Protein AF-A0A6T6HK84-F1 (afdb_monomer)

InterPro domains:
  IPR019494 FIST, C-domain [PF10442] (84-167)

Radius of gyration: 21.56 Å; Cα contacts (8 Å, |Δi|>4): 337; chains: 1; bounding box: 59×57×47 Å

Solvent-accessible surface area (backbone atoms only — not comparable to full-atom values): 14199 Å² total; per-residue (Å²): 140,84,90,69,78,56,66,46,78,44,58,70,42,70,41,86,89,78,69,45,80,41,42,38,58,58,49,51,50,56,38,63,65,36,83,90,73,48,50,54,53,24,39,24,47,22,51,78,90,54,64,30,20,46,67,39,68,70,65,79,59,59,80,89,68,44,32,44,79,42,80,52,65,80,86,56,94,56,81,87,71,70,68,79,78,39,45,76,51,74,39,52,86,43,33,66,51,54,51,51,50,49,51,52,51,45,53,45,43,53,61,77,46,62,92,59,53,61,75,27,35,40,40,38,27,20,35,58,45,22,69,46,99,80,21,53,26,88,51,73,52,45,70,63,51,53,44,40,73,73,38,74,88,40,56,72,49,71,54,64,31,100,51,34,78,38,47,72,75,51,48,84,45,74,68,78,81,79,79,63,68,68,38,80,42,76,81,49,75,45,74,49,75,42,65,62,77,88,75,60,81,88,76,62,74,82,67,72,50,68,69,50,4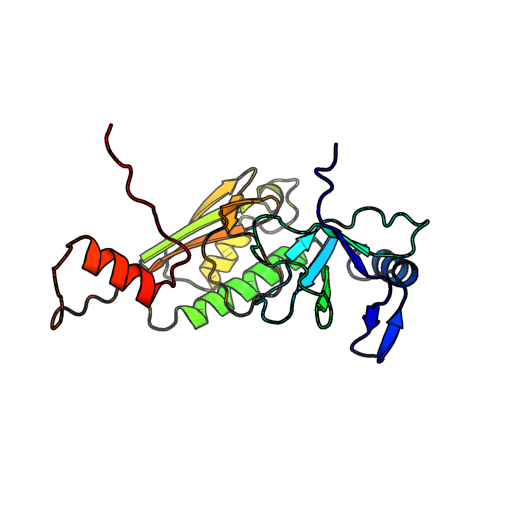8,53,48,51,50,32,72,79,65,62,70,83,80,85,85,78,80,84,79,89,127

Sequence (233 aa):
DDDMPSVHLATKICNKETNDIITAQQLFQICQQRETFGPASFIGLKRPGDNGFELSHPTNPTTSMNALLFDMDESRNQGDASLVGAEVDFFCLSGEACMHDMDRTAKQLKEQTKGEEILGAVMFSCSGRGPSAYGMIPEKMSDATRFGNVFKDVPCLGFYAGGEIGPQALAGKENVFQRGRAAMQGFTAVFALFIVPVVDRIHFDLDDRPERVNKFVSEKFGTSAEAQPMEST

Mean predicted aligned error: 11.53 Å

Nearest PDB structures (foldseek):
  3re3-assembly2_B  TM=5.306E-01  e=6.596E-01  Francisella tularensis subsp. tularensis SCHU S4
  3f0g-assembly2_E  TM=5.313E-01  e=1.218E+00  Burkholderia pseudomallei
  3re3-assembly1_A  TM=5.329E-01  e=1.218E+00  Francisella tularensis subsp. tularensis SCHU S4
  3f0d-assembly1_B  TM=5.333E-01  e=1.654E+00  Burkholderia pseudomallei
  5l12-assembly1_C  TM=4.503E-01  e=2.541E+00  Burkholderia pseudomallei 1106a

Structure (mmCIF, N/CA/C/O backbone):
data_AF-A0A6T6HK84-F1
#
_entry.id   AF-A0A6T6HK84-F1
#
loop_
_atom_site.group_PDB
_atom_site.id
_atom_site.type_symbol
_atom_site.label_atom_id
_atom_site.label_alt_id
_atom_site.label_comp_id
_atom_site.label_asym_id
_atom_site.label_entity_id
_atom_site.label_seq_id
_atom_site.pdbx_PDB_ins_code
_atom_site.Cartn_x
_atom_site.Cartn_y
_atom_site.Cartn_z
_atom_site.occupancy
_atom_site.B_iso_or_equiv
_atom_site.auth_seq_id
_atom_site.auth_comp_id
_atom_site.auth_asym_id
_atom_site.auth_atom_id
_atom_site.pdbx_PDB_model_num
ATOM 1 N N . ASP A 1 1 ? 10.577 -35.479 -12.015 1.00 48.94 1 ASP A N 1
ATOM 2 C CA . ASP A 1 1 ? 11.079 -34.403 -12.879 1.00 48.94 1 ASP A CA 1
ATOM 3 C C . ASP A 1 1 ? 9.913 -33.755 -13.587 1.00 48.94 1 ASP A C 1
ATOM 5 O O . ASP A 1 1 ? 9.013 -34.478 -13.994 1.00 48.94 1 ASP A O 1
ATOM 9 N N . ASP A 1 2 ? 9.954 -32.425 -13.645 1.00 49.12 2 ASP A N 1
ATOM 10 C CA . ASP A 1 2 ? 8.949 -31.466 -14.135 1.00 49.12 2 ASP A CA 1
ATOM 11 C C . ASP A 1 2 ? 7.833 -31.033 -13.167 1.00 49.12 2 ASP A C 1
ATOM 13 O O . ASP A 1 2 ? 6.654 -31.117 -13.483 1.00 49.12 2 ASP A O 1
ATOM 17 N N . ASP A 1 3 ? 8.231 -30.458 -12.025 1.00 52.28 3 ASP A N 1
ATOM 18 C C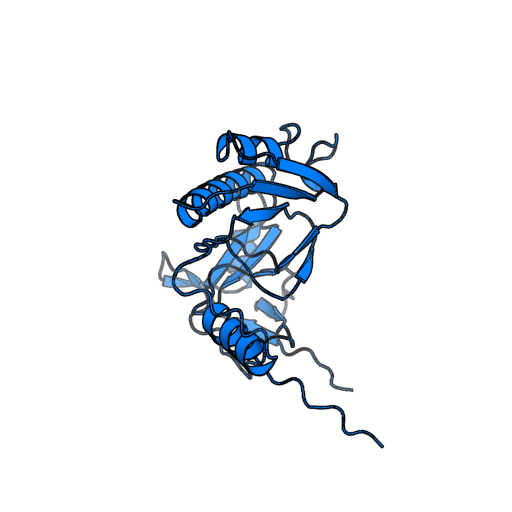A . ASP A 1 3 ? 7.532 -29.291 -11.448 1.00 52.28 3 ASP A CA 1
ATOM 19 C C . ASP A 1 3 ? 8.383 -28.057 -11.786 1.00 52.28 3 ASP A C 1
ATOM 21 O O . ASP A 1 3 ? 9.123 -27.514 -10.964 1.00 52.28 3 ASP A O 1
ATOM 25 N N . MET A 1 4 ? 8.410 -27.694 -13.069 1.00 53.84 4 MET A N 1
ATOM 26 C CA . MET A 1 4 ? 9.000 -26.419 -13.466 1.00 53.84 4 MET A CA 1
ATOM 27 C C . MET A 1 4 ? 7.946 -25.341 -13.217 1.00 53.84 4 MET A C 1
ATOM 29 O O . MET A 1 4 ? 6.856 -25.454 -13.786 1.00 53.84 4 MET A O 1
ATOM 33 N N . PRO A 1 5 ? 8.243 -24.306 -12.409 1.00 57.66 5 PRO A N 1
ATOM 34 C CA . PRO A 1 5 ? 7.296 -23.227 -12.180 1.00 57.66 5 PRO A CA 1
ATOM 35 C C . PRO A 1 5 ? 6.904 -22.623 -13.526 1.00 57.66 5 PRO A C 1
ATOM 37 O O . PRO A 1 5 ? 7.748 -22.409 -14.407 1.00 57.66 5 PRO A O 1
ATOM 40 N N . SER A 1 6 ? 5.609 -22.378 -13.708 1.00 67.19 6 SER A N 1
ATOM 41 C CA . SER A 1 6 ? 5.139 -21.667 -14.890 1.00 67.19 6 SER A CA 1
ATOM 42 C C . SER A 1 6 ? 5.736 -20.262 -14.857 1.00 67.19 6 SER A C 1
ATOM 44 O O . SER A 1 6 ? 5.566 -19.529 -13.894 1.00 67.19 6 SER A O 1
ATOM 46 N N . VAL A 1 7 ? 6.474 -19.874 -15.894 1.00 71.56 7 VAL A N 1
ATOM 47 C CA . VAL A 1 7 ? 7.123 -18.558 -15.955 1.00 71.56 7 VAL A CA 1
ATOM 48 C C . VAL A 1 7 ? 6.626 -17.777 -17.155 1.00 71.56 7 VAL A C 1
ATOM 50 O O . VAL A 1 7 ? 6.504 -18.306 -18.261 1.00 71.56 7 VAL A O 1
ATOM 53 N N . HIS A 1 8 ? 6.394 -16.483 -16.961 1.00 75.62 8 HIS A N 1
ATOM 54 C CA . HIS A 1 8 ? 6.215 -15.562 -18.071 1.00 75.62 8 HIS A CA 1
ATOM 55 C C . HIS A 1 8 ? 7.523 -14.876 -18.431 1.00 75.62 8 HIS A C 1
ATOM 57 O O . HIS A 1 8 ? 8.235 -14.347 -17.576 1.00 75.62 8 HIS A O 1
ATOM 63 N N . LEU A 1 9 ? 7.790 -14.835 -19.735 1.00 79.00 9 LEU A N 1
ATOM 64 C CA . LEU A 1 9 ? 8.939 -14.161 -20.312 1.00 79.00 9 LEU A CA 1
ATOM 65 C C . LEU A 1 9 ? 8.495 -12.871 -21.006 1.00 79.00 9 LEU A C 1
ATOM 67 O O . LEU A 1 9 ? 7.765 -12.915 -21.997 1.00 79.00 9 LEU A O 1
ATOM 71 N N . ALA A 1 10 ? 8.976 -11.724 -20.533 1.00 78.12 10 ALA A N 1
ATOM 72 C CA . ALA A 1 10 ? 8.788 -10.445 -21.213 1.00 78.12 10 ALA A CA 1
ATOM 73 C C . ALA A 1 10 ? 10.097 -9.999 -21.881 1.00 78.12 10 ALA A C 1
ATOM 75 O O . ALA A 1 10 ? 11.062 -9.634 -21.209 1.00 78.12 10 ALA A O 1
ATOM 76 N N . THR A 1 11 ? 10.132 -10.017 -23.217 1.00 76.50 11 THR A N 1
ATOM 77 C CA . THR A 1 11 ? 11.314 -9.637 -24.021 1.00 76.50 11 THR A CA 1
ATOM 78 C C . THR A 1 11 ? 11.228 -8.225 -24.605 1.00 76.50 11 THR A C 1
ATOM 80 O O . THR A 1 11 ? 12.207 -7.711 -25.143 1.00 76.50 11 THR A O 1
ATOM 83 N N . LYS A 1 12 ? 10.044 -7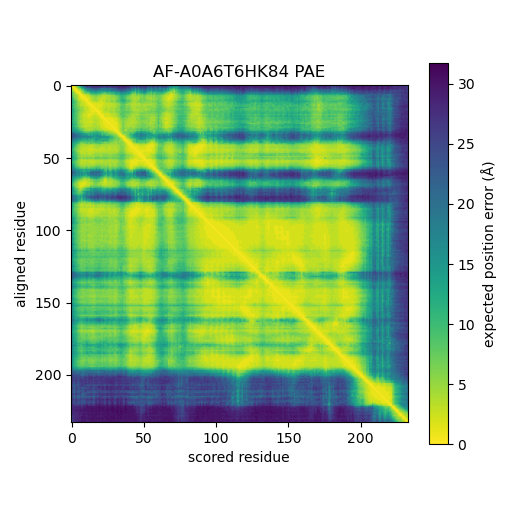.605 -24.563 1.00 77.75 12 LYS A N 1
ATOM 84 C CA . LYS A 1 12 ? 9.772 -6.263 -25.090 1.00 77.75 12 LYS A CA 1
ATOM 85 C C . LYS A 1 12 ? 8.852 -5.533 -24.128 1.00 77.75 12 LYS A C 1
ATOM 87 O O . LYS A 1 12 ? 7.818 -6.074 -23.750 1.00 77.75 12 LYS A O 1
ATOM 92 N N . ILE A 1 13 ? 9.219 -4.310 -23.771 1.00 83.81 13 ILE A N 1
ATOM 93 C CA . ILE A 1 13 ? 8.435 -3.456 -22.881 1.00 83.81 13 ILE A CA 1
ATOM 94 C C . ILE A 1 13 ? 8.213 -2.140 -23.609 1.00 83.81 13 ILE A C 1
ATOM 96 O O . ILE A 1 13 ? 9.145 -1.586 -24.183 1.00 83.81 13 ILE A O 1
ATOM 100 N N . CYS A 1 14 ? 6.974 -1.664 -23.626 1.00 88.19 14 CYS A N 1
ATOM 101 C CA . CYS A 1 14 ? 6.643 -0.375 -24.214 1.00 88.19 14 CYS A CA 1
ATOM 102 C C . CYS A 1 14 ? 6.699 0.693 -23.125 1.00 88.19 14 CYS A C 1
ATOM 104 O O . CYS A 1 14 ? 6.001 0.579 -22.117 1.00 88.19 14 CYS A O 1
ATOM 106 N N . ASN A 1 15 ? 7.493 1.741 -23.329 1.00 86.06 15 ASN A N 1
ATOM 107 C CA . ASN A 1 15 ? 7.397 2.938 -22.508 1.00 86.06 15 ASN A CA 1
ATOM 108 C C . ASN A 1 15 ? 6.076 3.649 -22.844 1.00 86.06 15 ASN A C 1
ATOM 110 O O . ASN A 1 15 ? 5.847 4.010 -23.995 1.00 86.06 15 ASN A O 1
ATOM 114 N N . LYS A 1 16 ? 5.197 3.839 -21.854 1.00 84.62 16 LYS A N 1
ATOM 115 C CA . LYS A 1 16 ? 3.883 4.472 -22.060 1.00 84.62 16 LYS A CA 1
ATOM 116 C C . LYS A 1 16 ? 3.968 5.954 -22.440 1.00 84.62 16 LYS A C 1
ATOM 118 O O . LYS A 1 16 ? 3.055 6.458 -23.084 1.00 84.62 16 LYS A O 1
ATOM 123 N N . GLU A 1 17 ? 5.023 6.652 -22.032 1.00 84.69 17 GLU A N 1
ATOM 124 C CA . GLU A 1 17 ? 5.191 8.086 -22.284 1.00 84.69 17 GLU A CA 1
ATOM 125 C C . GLU A 1 17 ? 5.757 8.347 -23.681 1.00 84.69 17 GLU A C 1
ATOM 127 O O . GLU A 1 17 ? 5.296 9.250 -24.377 1.00 84.69 17 GLU A O 1
ATOM 132 N N . THR A 1 18 ? 6.738 7.546 -24.107 1.00 88.38 18 THR A N 1
ATOM 133 C CA . THR A 1 18 ? 7.438 7.756 -25.386 1.00 88.38 18 THR A CA 1
ATOM 134 C C . THR A 1 18 ? 6.964 6.837 -26.512 1.00 88.38 18 THR A C 1
ATOM 136 O O . THR A 1 18 ? 7.256 7.102 -27.673 1.00 88.38 18 THR A O 1
ATOM 139 N N . ASN A 1 19 ? 6.209 5.777 -26.195 1.00 88.38 19 ASN A N 1
ATOM 140 C CA . ASN A 1 19 ? 5.874 4.653 -27.083 1.00 88.38 19 ASN A CA 1
ATOM 141 C C . ASN A 1 19 ? 7.086 3.869 -27.616 1.00 88.38 19 ASN A C 1
ATOM 143 O O . ASN A 1 19 ? 6.940 3.036 -28.515 1.00 88.38 19 ASN A O 1
ATOM 147 N N . ASP A 1 20 ? 8.276 4.085 -27.053 1.00 89.88 20 ASP A N 1
ATOM 148 C CA . ASP A 1 20 ? 9.462 3.337 -27.447 1.00 89.88 20 ASP A CA 1
ATOM 149 C C . ASP A 1 20 ? 9.424 1.915 -26.890 1.00 89.88 20 ASP A C 1
ATOM 151 O O . ASP A 1 20 ? 9.063 1.674 -25.734 1.00 89.88 20 ASP A O 1
ATOM 155 N N . ILE A 1 21 ? 9.867 0.963 -27.710 1.00 87.88 21 ILE A N 1
ATOM 156 C CA . ILE A 1 21 ? 10.106 -0.407 -27.264 1.00 87.88 21 ILE A CA 1
ATOM 157 C C . ILE A 1 21 ? 11.505 -0.466 -26.656 1.00 87.88 21 ILE A C 1
ATOM 159 O O . ILE A 1 21 ? 12.503 -0.302 -27.357 1.00 87.88 21 ILE A O 1
ATOM 163 N N . ILE A 1 22 ? 11.568 -0.760 -25.362 1.00 85.31 22 ILE A N 1
ATOM 164 C CA . ILE A 1 22 ? 12.809 -0.975 -24.625 1.00 85.31 22 ILE A CA 1
ATOM 165 C C . ILE A 1 22 ? 13.005 -2.459 -24.319 1.00 85.31 22 ILE A C 1
ATOM 167 O O . ILE A 1 22 ? 12.061 -3.224 -24.091 1.00 85.31 22 ILE A O 1
ATOM 171 N N . THR A 1 23 ? 14.266 -2.873 -24.343 1.00 82.38 23 THR A N 1
ATOM 172 C CA . THR A 1 23 ? 14.692 -4.222 -23.960 1.00 82.38 23 THR A CA 1
ATOM 173 C C . THR A 1 23 ? 14.812 -4.358 -22.442 1.00 82.38 23 THR A C 1
ATOM 175 O O . THR A 1 23 ? 14.968 -3.359 -21.737 1.00 82.38 23 THR A O 1
ATOM 178 N N . ALA A 1 24 ? 14.801 -5.588 -21.917 1.00 77.19 24 ALA A N 1
ATOM 179 C CA . ALA A 1 24 ? 14.986 -5.821 -20.482 1.00 77.19 24 ALA A CA 1
ATOM 180 C C . ALA A 1 24 ? 16.360 -5.334 -19.977 1.00 77.19 24 ALA A C 1
ATOM 182 O O . ALA A 1 24 ? 16.473 -4.850 -18.853 1.00 77.19 24 ALA A O 1
ATOM 183 N N . GLN A 1 25 ? 17.404 -5.399 -20.811 1.00 77.75 25 GLN A N 1
ATOM 184 C CA . GLN A 1 25 ? 18.723 -4.863 -20.473 1.00 77.75 25 GLN A CA 1
ATOM 185 C C . GLN A 1 25 ? 18.715 -3.333 -20.350 1.00 77.75 25 GLN A C 1
ATOM 187 O O . GLN A 1 25 ? 19.250 -2.797 -19.380 1.00 77.75 25 GLN A O 1
ATOM 192 N N . GLN A 1 26 ? 18.098 -2.630 -21.304 1.00 80.31 26 GLN A N 1
ATOM 193 C CA . GLN A 1 26 ? 17.953 -1.170 -21.239 1.00 80.31 26 GLN A CA 1
ATOM 194 C C . GLN A 1 26 ? 17.112 -0.754 -20.032 1.00 80.31 26 GLN A C 1
ATOM 196 O O . GLN A 1 26 ? 17.460 0.191 -19.331 1.00 80.31 26 GLN A O 1
ATOM 201 N N . LEU A 1 27 ? 16.044 -1.499 -19.754 1.00 78.06 27 LEU A N 1
ATOM 202 C CA . LEU A 1 27 ? 15.213 -1.306 -18.576 1.00 78.06 27 LEU A CA 1
ATOM 203 C C . LEU A 1 27 ? 16.038 -1.412 -17.285 1.00 78.06 27 LEU A C 1
ATOM 205 O O . LEU A 1 27 ? 16.002 -0.503 -16.466 1.00 78.06 27 LEU A O 1
ATOM 209 N N . PHE A 1 28 ? 16.846 -2.467 -17.133 1.00 74.50 28 PHE A N 1
ATOM 210 C CA . PHE A 1 28 ? 17.705 -2.639 -15.960 1.00 74.50 28 PHE A CA 1
ATOM 211 C C . PHE A 1 28 ? 18.738 -1.513 -15.821 1.00 74.50 28 PHE A C 1
ATOM 213 O O . PHE A 1 28 ? 18.987 -1.041 -14.714 1.00 74.50 28 PHE A O 1
ATOM 220 N N . GLN A 1 29 ? 19.314 -1.038 -16.929 1.00 77.88 29 GLN A N 1
ATOM 221 C CA . GLN A 1 29 ? 20.207 0.126 -16.909 1.00 77.88 29 GLN A CA 1
ATOM 222 C C . GLN A 1 29 ? 19.486 1.376 -16.398 1.00 77.88 29 GLN A C 1
ATOM 224 O O . GLN A 1 29 ? 20.010 2.050 -15.516 1.00 77.88 29 GLN A O 1
ATOM 229 N N . ILE A 1 30 ? 18.264 1.633 -16.874 1.00 75.56 30 ILE A N 1
ATOM 230 C CA . ILE A 1 30 ? 17.422 2.730 -16.380 1.00 75.56 30 ILE A CA 1
ATOM 231 C C . ILE A 1 30 ? 17.167 2.573 -14.874 1.00 75.56 30 ILE A C 1
ATOM 233 O O . ILE A 1 30 ? 17.279 3.549 -14.138 1.00 75.56 30 ILE A O 1
ATOM 237 N N . CYS A 1 31 ? 16.884 1.358 -14.391 1.00 70.69 31 CYS A N 1
ATOM 238 C CA . CYS A 1 31 ? 16.667 1.093 -12.965 1.00 70.69 31 CYS A CA 1
ATOM 239 C C . CYS A 1 31 ? 17.897 1.388 -12.104 1.00 70.69 31 CYS A C 1
ATOM 241 O O . CYS A 1 31 ? 17.740 1.861 -10.983 1.00 70.69 31 CYS A O 1
ATOM 243 N N . GLN A 1 32 ? 19.100 1.097 -12.605 1.00 70.56 32 GLN A N 1
ATOM 244 C CA . GLN A 1 32 ? 20.357 1.287 -11.873 1.00 70.56 32 GLN A CA 1
ATOM 245 C C . GLN A 1 32 ? 20.866 2.733 -11.917 1.00 70.56 32 GLN A C 1
ATOM 247 O O . GLN A 1 32 ? 21.618 3.148 -11.040 1.00 70.56 32 GLN A O 1
ATOM 252 N N . GLN A 1 33 ? 20.473 3.503 -12.933 1.00 68.19 33 GLN A N 1
ATOM 253 C CA . GLN A 1 33 ? 20.959 4.865 -13.175 1.00 68.19 33 GLN A CA 1
ATOM 254 C C . GLN A 1 33 ? 20.065 5.960 -12.568 1.00 68.19 33 GLN A C 1
ATOM 256 O O . GLN A 1 33 ? 20.291 7.141 -12.827 1.00 68.19 33 GLN A O 1
ATOM 261 N N . ARG A 1 34 ? 19.049 5.620 -11.760 1.00 62.97 34 ARG A N 1
ATOM 262 C CA . ARG A 1 34 ? 18.182 6.634 -11.136 1.00 62.97 34 ARG A CA 1
ATOM 263 C C . ARG A 1 34 ? 18.907 7.384 -10.016 1.00 62.97 34 ARG A C 1
ATOM 265 O O . ARG A 1 34 ? 19.082 6.874 -8.914 1.00 62.97 34 ARG A O 1
ATOM 272 N N . GLU A 1 35 ? 19.255 8.637 -10.298 1.00 53.16 35 GLU A N 1
ATOM 273 C CA . GLU A 1 35 ? 19.982 9.528 -9.383 1.00 53.16 35 GLU A CA 1
ATOM 274 C C . GLU A 1 35 ? 19.165 9.941 -8.147 1.00 53.16 35 GLU A C 1
ATOM 276 O O . GLU A 1 35 ? 19.728 10.125 -7.072 1.00 53.16 35 GLU A O 1
ATOM 281 N N . THR A 1 36 ? 17.839 10.084 -8.271 1.00 51.62 36 THR A N 1
ATOM 282 C CA . THR A 1 36 ? 17.009 10.721 -7.228 1.00 51.62 36 THR A CA 1
ATOM 283 C C . THR A 1 36 ? 16.610 9.781 -6.089 1.00 51.62 36 THR A C 1
ATOM 285 O O . THR A 1 36 ? 16.513 10.218 -4.948 1.00 51.62 36 THR A O 1
ATOM 288 N N . PHE A 1 37 ? 16.382 8.496 -6.380 1.00 52.75 37 PHE A N 1
ATOM 289 C CA . PHE A 1 37 ? 15.862 7.523 -5.405 1.00 52.75 37 PHE A CA 1
ATOM 290 C C . PHE A 1 37 ? 16.758 6.288 -5.230 1.00 52.75 37 PHE A C 1
ATOM 292 O O . PHE A 1 37 ? 16.396 5.379 -4.485 1.00 52.75 37 PHE A O 1
ATOM 299 N N . GLY A 1 38 ? 17.919 6.244 -5.893 1.00 62.66 38 GLY A N 1
ATOM 300 C CA . GLY A 1 38 ? 18.759 5.050 -5.949 1.00 62.66 38 GLY A CA 1
ATOM 301 C C . GLY A 1 38 ? 18.153 3.937 -6.818 1.00 62.66 38 GLY A C 1
ATOM 302 O O . GLY A 1 38 ? 17.147 4.153 -7.504 1.00 62.66 38 GLY A O 1
ATOM 303 N N . PRO A 1 39 ? 18.768 2.742 -6.823 1.00 66.31 39 PRO A N 1
ATOM 304 C CA . PRO A 1 39 ? 18.294 1.631 -7.631 1.00 66.31 39 PRO A CA 1
ATOM 305 C C . PRO A 1 39 ? 16.926 1.133 -7.155 1.00 66.31 39 PRO A C 1
ATOM 307 O O . PRO A 1 39 ? 16.637 1.093 -5.957 1.00 66.31 39 PRO A O 1
ATOM 310 N N . ALA A 1 40 ? 16.090 0.710 -8.103 1.00 71.44 40 ALA A N 1
ATOM 311 C CA . ALA A 1 40 ? 14.810 0.082 -7.791 1.00 71.44 40 ALA A CA 1
ATOM 312 C C . ALA A 1 40 ? 15.005 -1.149 -6.886 1.00 71.44 40 ALA A C 1
ATOM 314 O O . ALA A 1 40 ? 15.821 -2.024 -7.177 1.00 71.44 40 ALA A O 1
ATOM 315 N N . SER A 1 41 ? 14.238 -1.225 -5.799 1.00 79.31 41 SER A N 1
ATOM 316 C CA . SER A 1 41 ? 14.261 -2.347 -4.851 1.00 79.31 41 SER A CA 1
ATOM 317 C C . SER A 1 41 ? 13.311 -3.473 -5.257 1.00 79.31 41 SER A C 1
ATOM 319 O O . SER A 1 41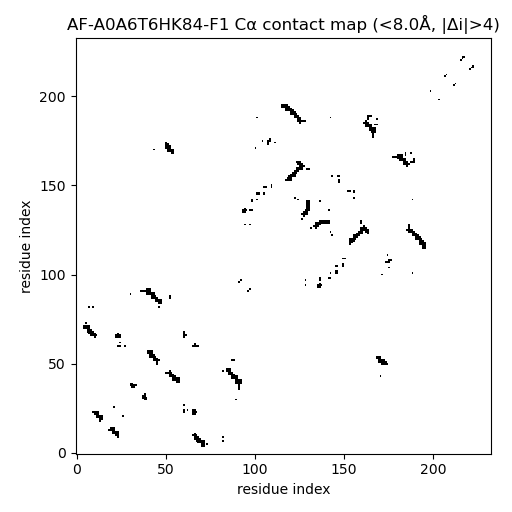 ? 13.544 -4.629 -4.901 1.00 79.31 41 SER A O 1
ATOM 321 N N . PHE A 1 42 ? 12.262 -3.135 -6.011 1.00 82.62 42 PHE A N 1
ATOM 322 C CA . PHE A 1 42 ? 11.266 -4.067 -6.527 1.00 82.62 42 PHE A CA 1
ATOM 323 C C . PHE A 1 42 ? 10.880 -3.735 -7.969 1.00 82.62 42 PHE A C 1
ATOM 325 O O . PHE A 1 42 ? 10.882 -2.571 -8.382 1.00 82.62 42 PHE A O 1
ATOM 332 N N . ILE A 1 43 ? 10.486 -4.774 -8.698 1.00 82.38 43 ILE A N 1
ATOM 333 C CA . ILE A 1 43 ? 9.726 -4.681 -9.941 1.00 82.38 43 ILE A CA 1
ATOM 334 C C . ILE A 1 43 ? 8.280 -4.999 -9.585 1.00 82.38 43 ILE A C 1
ATOM 336 O O . ILE A 1 43 ? 8.008 -6.019 -8.954 1.00 82.38 43 ILE A O 1
ATOM 340 N N . GLY A 1 44 ? 7.364 -4.116 -9.957 1.00 87.00 44 GLY A N 1
ATOM 341 C CA . GLY A 1 44 ? 5.939 -4.342 -9.804 1.00 87.00 44 GLY A CA 1
ATOM 342 C C . GLY A 1 44 ? 5.313 -4.808 -11.107 1.00 87.00 44 GLY A C 1
ATOM 343 O O . GLY A 1 44 ? 5.593 -4.230 -12.154 1.00 87.00 44 GLY A O 1
ATOM 344 N N . LEU A 1 45 ? 4.422 -5.795 -11.035 1.00 87.44 45 LEU A N 1
ATOM 345 C CA . LEU A 1 45 ? 3.576 -6.229 -12.144 1.00 87.44 45 LEU A CA 1
ATOM 346 C C . LEU A 1 45 ? 2.104 -5.981 -11.796 1.00 87.44 45 LEU A C 1
ATOM 348 O O . LEU A 1 45 ? 1.611 -6.461 -10.776 1.00 87.44 45 LEU A O 1
ATOM 352 N N . LYS A 1 46 ? 1.389 -5.257 -12.656 1.00 89.69 46 LYS A N 1
ATOM 353 C CA . LYS A 1 46 ? -0.060 -5.042 -12.557 1.00 89.69 46 LYS A CA 1
ATOM 354 C C . LYS A 1 46 ? -0.723 -5.616 -13.800 1.00 89.69 46 LYS A C 1
ATOM 356 O O . LYS A 1 46 ? -0.536 -5.096 -14.899 1.00 89.69 46 LYS A O 1
ATOM 361 N N . ARG A 1 47 ? -1.484 -6.700 -13.655 1.00 87.38 47 ARG A N 1
ATOM 362 C CA . ARG A 1 47 ? -2.184 -7.315 -14.793 1.00 87.38 47 ARG A CA 1
ATOM 363 C C . ARG A 1 47 ? -3.449 -6.516 -15.143 1.00 87.38 47 ARG A C 1
ATOM 365 O O . ARG A 1 47 ? -3.941 -5.755 -14.304 1.00 87.38 47 ARG A O 1
ATOM 372 N N . PRO A 1 48 ? -3.997 -6.658 -16.364 1.00 87.00 48 PRO A N 1
ATOM 373 C CA . PRO A 1 48 ? -5.256 -6.013 -16.721 1.00 87.00 48 PRO A CA 1
ATOM 374 C C . PRO A 1 48 ? -6.367 -6.354 -15.717 1.00 87.00 48 PRO A C 1
ATOM 376 O O . PRO A 1 48 ? -6.658 -7.523 -15.481 1.00 87.00 48 PRO A O 1
ATOM 379 N N . GLY A 1 49 ? -6.977 -5.328 -15.119 1.00 84.56 49 GLY A N 1
ATOM 380 C CA . GLY A 1 49 ? -8.024 -5.480 -14.101 1.00 84.56 49 GLY A CA 1
ATOM 381 C C . GLY A 1 49 ? -7.528 -5.575 -12.652 1.00 84.56 49 GLY A C 1
ATOM 382 O O . GLY A 1 49 ? -8.348 -5.463 -11.740 1.00 84.56 49 GLY A O 1
ATOM 383 N N . ASP A 1 50 ? -6.219 -5.709 -12.412 1.00 86.25 50 ASP A N 1
ATOM 384 C CA . ASP A 1 50 ? -5.666 -5.668 -11.056 1.00 86.25 50 ASP A CA 1
ATOM 385 C C . ASP A 1 50 ? -5.747 -4.243 -10.475 1.00 86.25 50 ASP A C 1
ATOM 387 O O . ASP A 1 50 ? -5.531 -3.236 -11.153 1.00 86.25 50 ASP A O 1
ATOM 391 N N . ASN A 1 51 ? -6.002 -4.156 -9.170 1.00 86.44 51 ASN A N 1
ATOM 392 C CA . ASN A 1 51 ? -6.097 -2.901 -8.418 1.00 86.44 51 ASN A CA 1
ATOM 393 C C . ASN A 1 51 ? -4.761 -2.531 -7.735 1.00 86.44 51 ASN A C 1
ATOM 395 O O . ASN A 1 51 ? -4.754 -1.936 -6.665 1.00 86.44 51 ASN A O 1
ATOM 399 N N . GLY A 1 52 ? -3.617 -2.922 -8.299 1.00 90.00 52 GLY A N 1
ATOM 400 C CA . GLY A 1 52 ? -2.296 -2.599 -7.752 1.00 90.00 52 GLY A CA 1
ATOM 401 C C . GLY A 1 52 ? -1.180 -3.444 -8.356 1.00 90.00 52 GLY A C 1
ATOM 402 O O . GLY A 1 52 ? -1.446 -4.384 -9.100 1.00 90.00 52 GLY A O 1
ATOM 403 N N . PHE A 1 53 ? 0.062 -3.095 -8.029 1.00 90.56 53 PHE A N 1
ATOM 404 C CA . PHE A 1 53 ? 1.250 -3.816 -8.473 1.00 90.56 53 PHE A CA 1
ATOM 405 C C . PHE A 1 53 ? 1.649 -4.876 -7.454 1.00 90.56 53 PHE A C 1
ATOM 407 O O . PHE A 1 53 ? 1.897 -4.564 -6.289 1.00 90.56 53 PHE A O 1
ATOM 414 N N . GLU A 1 54 ? 1.756 -6.115 -7.911 1.00 87.38 54 GLU A N 1
ATOM 415 C CA . GLU A 1 54 ? 2.418 -7.181 -7.175 1.00 87.38 54 GLU A CA 1
ATOM 416 C C . GLU A 1 54 ? 3.927 -6.965 -7.243 1.00 87.38 54 GLU A C 1
ATOM 418 O O . GLU A 1 54 ? 4.480 -6.835 -8.334 1.00 87.38 54 GLU A O 1
ATOM 423 N N . LEU A 1 55 ? 4.579 -6.872 -6.083 1.00 84.38 55 LEU A N 1
ATOM 424 C CA . LEU A 1 55 ? 6.001 -6.565 -5.999 1.00 84.38 55 LEU A CA 1
ATOM 425 C C . LEU A 1 55 ? 6.835 -7.838 -5.924 1.00 84.38 55 LEU A C 1
ATOM 427 O O . LEU A 1 55 ? 6.614 -8.697 -5.072 1.00 84.38 55 LEU A O 1
ATOM 431 N N . SER A 1 56 ? 7.859 -7.900 -6.763 1.00 78.31 56 SER A N 1
ATOM 432 C CA . SER A 1 56 ? 8.888 -8.931 -6.722 1.00 78.31 56 SER A CA 1
ATOM 433 C C . SER A 1 56 ? 10.253 -8.271 -6.623 1.00 78.31 56 SER A C 1
ATOM 435 O O . SER A 1 56 ? 10.492 -7.200 -7.190 1.00 78.31 56 SER A O 1
ATOM 437 N N . HIS A 1 57 ? 11.181 -8.902 -5.907 1.00 74.31 57 HIS A N 1
ATOM 438 C CA . HIS A 1 57 ? 12.569 -8.468 -5.979 1.00 74.31 57 HIS A CA 1
ATOM 439 C C . HIS A 1 57 ? 13.066 -8.634 -7.417 1.00 74.31 57 HIS A C 1
ATOM 441 O O . HIS A 1 57 ? 12.781 -9.666 -8.030 1.00 74.31 57 HIS A O 1
ATOM 447 N N . PRO A 1 58 ? 13.814 -7.661 -7.966 1.00 66.31 58 PRO A N 1
ATOM 448 C CA . PRO A 1 58 ? 14.509 -7.875 -9.217 1.00 66.31 58 PRO A CA 1
ATOM 449 C C . PRO A 1 58 ? 15.490 -9.026 -8.994 1.00 66.31 58 PRO A C 1
ATOM 451 O O . PRO A 1 58 ? 16.547 -8.857 -8.386 1.00 66.31 58 PRO A O 1
ATOM 454 N N . THR A 1 59 ? 15.150 -10.221 -9.468 1.00 60.84 59 THR A N 1
ATOM 455 C CA . THR A 1 59 ? 16.161 -11.249 -9.689 1.00 60.84 59 THR A CA 1
ATOM 456 C C . THR A 1 59 ? 17.141 -10.665 -10.689 1.00 60.84 59 THR A C 1
ATOM 458 O O . THR A 1 59 ? 16.694 -10.017 -11.640 1.00 60.84 59 THR A O 1
ATOM 461 N N . ASN A 1 60 ? 18.448 -10.862 -10.487 1.00 51.88 60 ASN A N 1
ATOM 462 C CA . ASN A 1 60 ? 19.439 -10.471 -11.488 1.00 51.88 60 ASN A CA 1
ATOM 463 C C . ASN A 1 60 ? 18.923 -10.983 -12.836 1.00 51.88 60 ASN A C 1
ATOM 465 O O . ASN A 1 60 ? 18.797 -12.207 -12.969 1.00 51.88 60 ASN A O 1
ATOM 469 N N . PRO A 1 61 ? 18.546 -10.103 -13.790 1.00 52.78 61 PRO A N 1
ATOM 470 C CA . PRO A 1 61 ? 18.153 -10.578 -15.098 1.00 52.78 61 PRO A CA 1
ATOM 471 C C . PRO A 1 61 ? 19.327 -11.427 -15.534 1.00 52.78 61 PRO A C 1
ATOM 473 O O . PRO A 1 61 ? 20.474 -10.984 -15.427 1.00 52.78 61 PRO A O 1
ATOM 476 N N . THR A 1 62 ? 19.077 -12.675 -15.916 1.00 48.53 62 THR A N 1
ATOM 477 C CA . THR A 1 62 ? 20.110 -13.468 -16.565 1.00 48.53 62 THR A CA 1
ATOM 478 C C . THR A 1 62 ? 20.523 -12.625 -17.758 1.00 48.53 62 THR A C 1
ATOM 480 O O . THR A 1 62 ? 19.782 -12.515 -18.735 1.00 48.53 62 THR A O 1
ATOM 483 N N . THR A 1 63 ? 21.634 -11.907 -17.627 1.00 48.59 63 THR A N 1
ATOM 484 C CA . THR A 1 63 ? 22.080 -10.872 -18.565 1.00 48.59 63 THR A CA 1
ATOM 485 C C . THR A 1 63 ? 22.305 -11.465 -19.953 1.00 48.59 63 THR A C 1
ATOM 487 O O . THR A 1 63 ? 22.306 -10.745 -20.944 1.00 48.59 63 THR A O 1
ATOM 490 N N . SER A 1 64 ? 22.398 -12.793 -20.028 1.00 55.50 64 SER A N 1
ATOM 491 C CA . SER A 1 64 ? 22.397 -13.617 -21.228 1.00 55.50 64 SER A CA 1
ATOM 492 C C . SER A 1 64 ? 21.063 -13.691 -21.991 1.00 55.50 64 SER A C 1
ATOM 494 O O . SER A 1 64 ? 21.107 -13.936 -23.191 1.00 55.50 64 SER A O 1
ATOM 496 N N . MET A 1 65 ? 19.895 -13.497 -21.361 1.00 62.28 65 MET A N 1
ATOM 497 C CA . MET A 1 65 ? 18.580 -13.741 -21.993 1.00 62.28 65 MET A CA 1
ATOM 498 C C . MET A 1 65 ? 17.815 -12.480 -22.421 1.00 62.28 65 MET A C 1
ATOM 500 O O . MET A 1 65 ? 16.826 -12.599 -23.136 1.00 62.28 65 MET A O 1
ATOM 504 N N . ASN A 1 66 ? 18.253 -11.280 -22.013 1.00 74.38 66 ASN A N 1
ATOM 505 C CA . ASN A 1 66 ? 17.583 -10.002 -22.316 1.00 74.38 66 ASN A CA 1
ATOM 506 C C . ASN A 1 66 ? 16.048 -10.041 -22.124 1.00 74.38 66 ASN A C 1
ATOM 508 O O . ASN A 1 66 ? 15.279 -9.554 -22.956 1.00 74.38 66 ASN A O 1
ATOM 512 N N . ALA A 1 67 ? 15.605 -10.636 -21.019 1.00 75.12 67 ALA A N 1
ATOM 513 C CA . ALA A 1 67 ? 14.197 -10.805 -20.702 1.00 75.12 67 ALA A CA 1
ATOM 514 C C . ALA A 1 67 ? 13.945 -10.647 -19.201 1.00 75.12 67 ALA A C 1
ATOM 516 O O . ALA A 1 67 ? 14.839 -10.894 -18.388 1.00 75.12 67 ALA A O 1
ATOM 517 N N . LEU A 1 68 ? 12.723 -10.250 -18.847 1.00 76.00 68 LEU A N 1
ATOM 518 C CA . LEU A 1 68 ? 12.219 -10.349 -17.481 1.00 76.00 68 LEU A CA 1
ATOM 519 C C . LEU A 1 68 ? 11.488 -11.678 -17.313 1.00 76.00 68 LEU A C 1
ATOM 521 O O . LEU A 1 68 ? 10.677 -12.048 -18.164 1.00 76.00 68 LEU A O 1
ATOM 525 N N . LEU A 1 69 ? 11.783 -12.359 -16.212 1.00 76.06 69 LEU A N 1
ATOM 526 C CA . LEU A 1 69 ? 11.097 -13.566 -15.779 1.00 76.06 69 LEU A CA 1
ATOM 527 C C . LEU A 1 69 ? 10.137 -13.181 -14.659 1.00 76.06 69 LEU A C 1
ATOM 529 O O . LEU A 1 69 ? 10.561 -12.610 -13.655 1.00 76.06 69 LEU A O 1
ATOM 533 N N . PHE A 1 70 ? 8.860 -13.486 -14.847 1.00 74.62 70 PHE A N 1
ATOM 534 C CA . PHE A 1 70 ? 7.847 -13.367 -13.809 1.00 74.62 70 PHE A CA 1
ATOM 535 C C . PHE A 1 70 ? 7.382 -14.765 -13.436 1.00 74.62 70 PHE A C 1
ATOM 537 O O . PHE A 1 70 ? 6.929 -15.511 -14.306 1.00 74.62 70 PHE A O 1
ATOM 544 N N . ASP A 1 71 ? 7.519 -15.103 -12.159 1.00 68.75 71 ASP A N 1
ATOM 545 C CA . ASP A 1 71 ? 6.987 -16.348 -11.621 1.00 68.75 71 ASP A CA 1
ATOM 546 C C . ASP A 1 71 ? 5.452 -16.315 -11.655 1.00 68.75 71 ASP A C 1
ATOM 548 O O . ASP A 1 71 ? 4.833 -15.270 -11.405 1.00 68.75 71 ASP A O 1
ATOM 552 N N . MET A 1 72 ? 4.838 -17.439 -12.012 1.00 64.25 72 MET A N 1
ATOM 553 C CA . MET A 1 72 ? 3.395 -17.601 -11.943 1.00 64.25 72 MET A CA 1
ATOM 554 C C . MET A 1 72 ? 3.041 -18.180 -10.592 1.00 64.25 72 MET A C 1
ATOM 556 O O . MET A 1 72 ? 3.339 -19.328 -10.289 1.00 64.25 72 MET A O 1
ATOM 560 N N . ASP A 1 73 ? 2.336 -17.382 -9.802 1.00 59.44 73 ASP A N 1
ATOM 561 C CA . ASP A 1 73 ? 1.702 -17.866 -8.588 1.00 59.44 73 ASP A CA 1
ATOM 562 C C . ASP A 1 73 ? 0.667 -18.947 -8.947 1.00 59.44 73 ASP A C 1
ATOM 564 O O . ASP A 1 73 ? -0.409 -18.645 -9.475 1.00 59.44 73 ASP A O 1
ATOM 568 N N . GLU A 1 74 ? 1.002 -20.206 -8.650 1.00 52.34 74 GLU A N 1
ATOM 569 C CA . GLU A 1 74 ? 0.162 -21.392 -8.861 1.00 52.34 74 GLU A CA 1
ATOM 570 C C . GLU A 1 74 ? -1.207 -21.282 -8.171 1.00 52.34 74 GLU A C 1
ATOM 572 O O . GLU A 1 74 ? -2.165 -21.949 -8.561 1.00 52.34 74 GLU A O 1
ATOM 577 N N . SER A 1 75 ? -1.344 -20.406 -7.166 1.00 50.72 75 SER A N 1
ATOM 578 C CA . SER A 1 75 ? -2.612 -20.176 -6.469 1.00 50.72 75 SER A CA 1
ATOM 579 C C . SER A 1 75 ? -3.620 -19.348 -7.278 1.00 50.72 75 SER A C 1
ATOM 581 O O . SER A 1 75 ? -4.810 -19.295 -6.937 1.00 50.72 75 SER A O 1
ATOM 583 N N . ARG A 1 76 ? -3.191 -18.702 -8.373 1.00 54.31 76 ARG A N 1
ATOM 584 C CA . ARG A 1 76 ? -4.101 -18.075 -9.333 1.00 54.31 76 ARG A CA 1
ATOM 585 C C . ARG A 1 76 ? -4.515 -19.137 -10.354 1.00 54.31 76 ARG A C 1
ATOM 587 O O . ARG A 1 76 ? -3.787 -19.398 -11.301 1.00 54.31 76 ARG A O 1
ATOM 594 N N . ASN A 1 77 ? -5.720 -19.696 -10.194 1.00 45.03 77 ASN A N 1
ATOM 595 C CA . ASN A 1 77 ? -6.412 -20.530 -11.194 1.00 45.03 77 ASN A CA 1
ATOM 596 C C . ASN A 1 77 ? -6.679 -19.749 -12.500 1.00 45.03 77 ASN A C 1
ATOM 598 O O . ASN A 1 77 ? -7.819 -19.422 -12.828 1.00 45.03 77 ASN A O 1
ATOM 602 N N . GLN A 1 78 ? -5.636 -19.392 -13.238 1.00 49.69 78 GLN A N 1
ATOM 603 C CA . GLN A 1 78 ? -5.722 -18.776 -14.552 1.00 49.69 78 GLN A CA 1
ATOM 604 C C . GLN A 1 78 ? -4.638 -19.397 -15.421 1.00 49.69 78 GLN A C 1
ATOM 6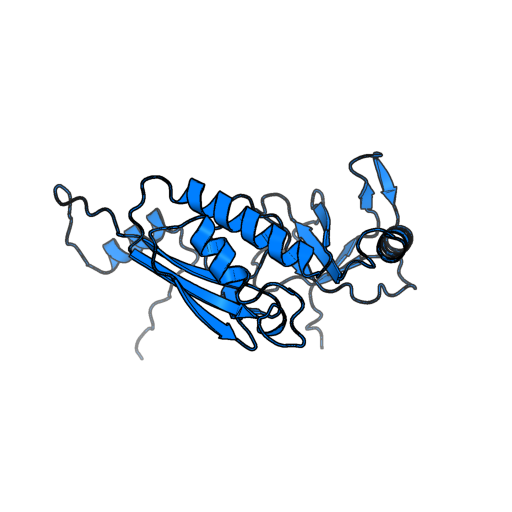06 O O . GLN A 1 78 ? -3.481 -18.986 -15.393 1.00 49.69 78 GLN A O 1
ATOM 611 N N . GLY A 1 79 ? -5.036 -20.417 -16.181 1.00 47.59 79 GLY A N 1
ATOM 612 C CA . GLY A 1 79 ? -4.203 -20.957 -17.242 1.00 47.59 79 GLY A CA 1
ATOM 613 C C . GLY A 1 79 ? -3.747 -19.841 -18.179 1.00 47.59 79 GLY A C 1
ATOM 614 O O . GLY A 1 79 ? -4.542 -18.980 -18.545 1.00 47.59 79 GLY A O 1
ATOM 615 N N . ASP A 1 80 ? -2.463 -19.864 -18.530 1.00 53.38 80 ASP A N 1
ATOM 616 C CA . ASP A 1 80 ? -1.877 -19.180 -19.688 1.00 53.38 80 ASP A CA 1
ATOM 617 C C . ASP A 1 80 ? -2.268 -17.692 -19.865 1.00 53.38 80 ASP A C 1
ATOM 619 O O . ASP A 1 80 ? -2.412 -17.184 -20.981 1.00 53.38 80 ASP A O 1
ATOM 623 N N . ALA A 1 81 ? -2.489 -16.973 -18.757 1.00 62.69 81 ALA A N 1
ATOM 624 C CA . ALA A 1 81 ? -2.969 -15.596 -18.783 1.00 62.69 81 ALA A CA 1
ATOM 625 C C . ALA A 1 81 ? -1.877 -14.655 -19.306 1.00 62.69 81 ALA A C 1
ATOM 627 O O . ALA A 1 81 ? -1.030 -14.168 -18.563 1.00 62.69 81 ALA A O 1
ATOM 628 N N . SER A 1 82 ? -1.912 -14.405 -20.613 1.00 74.88 82 SER A N 1
ATOM 629 C CA . SER A 1 82 ? -1.024 -13.489 -21.325 1.00 74.88 82 SER A CA 1
ATOM 630 C C . SER A 1 82 ? -0.764 -12.184 -20.558 1.00 74.88 82 SER A C 1
ATOM 632 O O . SER A 1 82 ? -1.695 -11.500 -20.135 1.00 74.88 82 SER A O 1
ATOM 634 N N . LEU A 1 83 ? 0.509 -11.780 -20.465 1.00 79.88 83 LEU A N 1
ATOM 635 C CA . LEU A 1 83 ? 0.909 -10.470 -19.931 1.00 79.88 83 LEU A CA 1
ATOM 636 C C . LEU A 1 83 ? 0.639 -9.306 -20.905 1.00 79.88 83 LEU A C 1
ATOM 638 O O . LEU A 1 83 ? 1.043 -8.173 -20.644 1.00 79.88 83 LEU A O 1
ATOM 642 N N . VAL A 1 84 ? -0.018 -9.547 -22.044 1.00 83.31 84 VAL A N 1
ATOM 643 C CA . VAL A 1 84 ? -0.383 -8.474 -22.978 1.00 83.31 84 VAL A CA 1
ATOM 644 C C . VAL A 1 84 ? -1.309 -7.475 -22.280 1.00 83.31 84 VAL A C 1
ATOM 646 O O . VAL A 1 84 ? -2.374 -7.826 -21.783 1.00 83.31 84 VAL A O 1
ATOM 649 N N . GLY A 1 85 ? -0.889 -6.209 -22.259 1.00 84.69 85 GLY A N 1
ATOM 650 C CA . GLY A 1 85 ? -1.602 -5.128 -21.577 1.00 84.69 85 GLY A CA 1
ATOM 651 C C . GLY A 1 85 ? -1.308 -5.020 -20.079 1.00 84.69 85 GLY A C 1
ATOM 652 O O . GLY A 1 85 ? -1.820 -4.100 -19.445 1.00 84.69 85 GLY A O 1
ATOM 653 N N . ALA A 1 86 ? -0.486 -5.910 -19.513 1.00 88.56 86 ALA A N 1
ATOM 654 C CA . ALA A 1 86 ? 0.021 -5.737 -18.160 1.00 88.56 86 ALA A CA 1
ATOM 655 C C . ALA A 1 86 ? 0.968 -4.532 -18.082 1.00 88.56 86 ALA A C 1
ATOM 657 O O . ALA A 1 86 ? 1.628 -4.149 -19.051 1.00 88.56 86 ALA A O 1
ATOM 658 N N . GLU A 1 87 ? 1.036 -3.943 -16.898 1.00 89.81 87 GLU A N 1
ATOM 659 C CA . GLU A 1 87 ? 1.880 -2.801 -16.592 1.00 89.81 87 GLU A CA 1
ATOM 660 C C . GLU A 1 87 ? 3.035 -3.241 -15.703 1.00 89.81 87 GLU A C 1
ATOM 662 O O . GLU A 1 87 ? 2.857 -4.042 -14.783 1.00 89.81 87 GLU A O 1
ATOM 667 N N . VAL A 1 88 ? 4.211 -2.683 -15.968 1.00 85.50 88 VAL A N 1
ATOM 668 C CA . VAL A 1 88 ? 5.407 -2.885 -15.154 1.00 85.50 88 VAL A CA 1
ATOM 669 C C . VAL A 1 88 ? 5.878 -1.529 -14.660 1.00 85.50 88 VAL A C 1
ATOM 671 O O . VAL A 1 88 ? 5.935 -0.581 -15.442 1.00 85.50 88 VAL A O 1
ATOM 674 N N . ASP A 1 89 ? 6.221 -1.452 -13.379 1.00 86.81 89 ASP A N 1
ATOM 675 C CA . ASP A 1 89 ? 6.800 -0.252 -12.773 1.00 86.81 89 ASP A CA 1
ATOM 676 C C . ASP A 1 89 ? 7.874 -0.623 -11.739 1.00 86.81 89 ASP A C 1
ATOM 678 O O . ASP A 1 89 ? 8.028 -1.787 -11.359 1.00 86.81 89 ASP A O 1
ATOM 682 N N . PHE A 1 90 ? 8.642 0.364 -11.293 1.00 83.31 90 PHE A N 1
ATOM 683 C CA . PHE A 1 90 ? 9.768 0.196 -10.385 1.00 83.31 90 PHE A CA 1
ATOM 684 C C . PHE A 1 90 ? 9.526 0.899 -9.069 1.00 83.31 90 PHE A C 1
ATOM 686 O O . PHE A 1 90 ? 9.221 2.090 -9.021 1.00 83.31 90 PHE A O 1
ATOM 693 N N . PHE A 1 91 ? 9.769 0.170 -7.987 1.00 84.50 91 PHE A N 1
ATOM 694 C CA . PHE A 1 91 ? 9.518 0.656 -6.641 1.00 84.50 91 PHE A CA 1
ATOM 695 C C . PHE A 1 91 ? 10.821 0.678 -5.853 1.00 84.50 91 PHE A C 1
ATOM 697 O O . PHE A 1 91 ? 11.597 -0.279 -5.872 1.00 84.50 91 PHE A O 1
ATOM 704 N N . CYS A 1 92 ? 11.068 1.784 -5.158 1.00 83.94 92 CYS A N 1
ATOM 705 C CA . CYS A 1 92 ? 12.186 1.921 -4.234 1.00 83.94 92 CYS A CA 1
ATOM 706 C C . CYS A 1 92 ? 11.697 1.698 -2.803 1.00 83.94 92 CYS A C 1
ATOM 708 O O . CYS A 1 92 ? 10.674 2.249 -2.393 1.00 83.94 92 CYS A O 1
ATOM 710 N N . LEU A 1 93 ? 12.442 0.900 -2.043 1.00 85.62 93 LEU A N 1
ATOM 711 C CA . LEU A 1 93 ? 12.233 0.727 -0.619 1.00 85.62 93 LEU A CA 1
ATOM 712 C C . LEU A 1 93 ? 13.057 1.774 0.135 1.00 85.62 93 LEU A C 1
ATOM 714 O O . LEU A 1 93 ? 14.231 1.566 0.438 1.00 85.62 93 LEU A O 1
ATOM 718 N N . SER A 1 94 ? 12.427 2.906 0.433 1.00 87.31 94 SER A N 1
ATOM 719 C CA . SER A 1 94 ? 13.013 3.974 1.242 1.00 87.31 94 SER A CA 1
ATOM 720 C C . SER A 1 94 ? 12.057 4.411 2.348 1.00 87.31 94 SER A C 1
ATOM 722 O O . SER A 1 94 ? 10.846 4.181 2.275 1.00 87.31 94 SER A O 1
ATOM 724 N N . GLY A 1 95 ? 12.592 5.072 3.378 1.00 89.31 95 GLY A N 1
ATOM 725 C CA . GLY A 1 95 ? 11.775 5.590 4.476 1.00 89.31 95 GLY A CA 1
ATOM 726 C C . GLY A 1 95 ? 10.758 6.615 3.978 1.00 89.31 95 GLY A C 1
ATOM 727 O O . GLY A 1 95 ? 9.604 6.595 4.393 1.00 89.31 95 GLY A O 1
ATOM 728 N N . GLU A 1 96 ? 11.156 7.450 3.018 1.00 89.56 96 GLU A N 1
ATOM 729 C CA . GLU A 1 96 ? 10.276 8.414 2.355 1.00 89.56 96 GLU A CA 1
ATOM 730 C C . GLU A 1 96 ? 9.147 7.729 1.578 1.00 89.56 96 GLU A C 1
ATOM 732 O O . GLU A 1 96 ? 7.981 8.075 1.770 1.00 89.56 96 GLU A O 1
ATOM 737 N N . ALA A 1 97 ? 9.461 6.708 0.772 1.00 88.44 97 ALA A N 1
ATOM 738 C CA . ALA A 1 97 ? 8.454 5.945 0.039 1.00 88.44 97 ALA A CA 1
ATOM 739 C C . ALA A 1 97 ? 7.464 5.257 0.994 1.00 88.44 97 ALA A C 1
ATOM 741 O O . ALA A 1 97 ? 6.254 5.300 0.771 1.00 88.44 97 ALA A O 1
ATOM 742 N N . CYS A 1 98 ? 7.962 4.696 2.101 1.00 90.50 98 CYS A N 1
ATOM 743 C CA . CYS A 1 98 ? 7.143 4.088 3.148 1.00 90.50 98 CYS A CA 1
ATOM 744 C C . CYS A 1 98 ? 6.182 5.093 3.802 1.00 90.50 98 CYS A C 1
ATOM 746 O O . CYS A 1 98 ? 5.012 4.769 4.018 1.00 90.50 98 CYS A O 1
ATOM 748 N N . MET A 1 99 ? 6.665 6.300 4.113 1.00 92.88 99 MET A N 1
ATOM 749 C CA . MET A 1 99 ? 5.861 7.377 4.700 1.00 92.88 99 MET A CA 1
ATOM 750 C C . MET A 1 99 ? 4.799 7.889 3.724 1.00 92.88 99 MET A C 1
ATOM 752 O O . MET A 1 99 ? 3.640 8.057 4.107 1.00 92.88 99 MET A O 1
ATOM 756 N N . HIS A 1 100 ? 5.173 8.094 2.460 1.00 92.25 100 HIS A N 1
ATOM 757 C CA . HIS A 1 100 ? 4.253 8.542 1.419 1.00 92.25 100 HIS A CA 1
ATOM 758 C C . HIS A 1 100 ? 3.155 7.506 1.143 1.00 92.25 100 HIS A C 1
ATOM 760 O O . HIS A 1 100 ? 1.979 7.861 1.034 1.00 92.25 100 HIS A O 1
ATOM 766 N N . ASP A 1 101 ? 3.515 6.221 1.072 1.00 91.31 101 ASP A N 1
ATOM 767 C CA . ASP A 1 101 ? 2.543 5.145 0.897 1.00 91.31 101 ASP A CA 1
ATOM 768 C C . ASP A 1 101 ? 1.562 5.060 2.073 1.00 91.31 101 ASP A C 1
ATOM 770 O O . ASP A 1 101 ? 0.354 4.939 1.854 1.00 91.31 101 ASP A O 1
ATOM 774 N N . MET A 1 102 ? 2.051 5.222 3.307 1.00 93.62 102 MET A N 1
ATOM 775 C CA . MET A 1 102 ? 1.204 5.246 4.499 1.00 93.62 102 MET A CA 1
ATOM 776 C C . MET A 1 102 ? 0.222 6.427 4.482 1.00 93.62 102 MET A C 1
ATOM 778 O O . MET A 1 102 ? -0.974 6.236 4.706 1.00 93.62 102 MET A O 1
ATOM 782 N N . ASP A 1 103 ? 0.687 7.639 4.163 1.00 95.19 103 ASP A N 1
ATOM 783 C CA . ASP A 1 103 ? -0.173 8.828 4.067 1.00 95.19 103 ASP A CA 1
ATOM 784 C C . ASP A 1 103 ? -1.254 8.671 2.998 1.00 95.19 103 ASP A C 1
ATOM 786 O O . ASP A 1 103 ? -2.424 8.996 3.223 1.00 95.19 103 ASP A O 1
ATOM 790 N N . ARG A 1 104 ? -0.859 8.191 1.816 1.00 94.44 104 ARG A N 1
ATOM 791 C CA . ARG A 1 104 ? -1.760 7.959 0.687 1.00 94.44 104 ARG A CA 1
ATOM 792 C C . ARG A 1 104 ? -2.816 6.916 1.049 1.00 94.44 104 ARG A C 1
ATOM 794 O O . ARG A 1 104 ? -4.008 7.181 0.888 1.00 94.44 104 ARG A O 1
ATOM 801 N N . THR A 1 105 ? -2.388 5.770 1.577 1.00 93.44 105 THR A N 1
ATOM 802 C CA . THR A 1 105 ? -3.264 4.650 1.943 1.00 93.44 105 THR A CA 1
ATOM 803 C C . THR A 1 105 ? -4.217 5.037 3.070 1.00 93.44 105 THR A C 1
ATOM 805 O O . THR A 1 105 ? -5.412 4.769 2.971 1.00 93.44 105 THR A O 1
ATOM 808 N N . ALA A 1 106 ? -3.747 5.745 4.103 1.00 94.81 106 ALA A N 1
ATOM 809 C CA . ALA A 1 106 ? -4.605 6.215 5.190 1.00 94.81 106 ALA A CA 1
ATOM 810 C C . ALA A 1 106 ? -5.673 7.207 4.700 1.00 94.81 106 ALA A C 1
ATOM 812 O O . ALA A 1 106 ? -6.839 7.094 5.079 1.00 94.81 106 ALA A O 1
ATOM 813 N N . LYS A 1 107 ? -5.311 8.152 3.818 1.00 95.12 107 LYS A N 1
ATOM 814 C CA . LYS A 1 107 ? -6.271 9.093 3.212 1.00 95.12 107 LYS A CA 1
ATOM 815 C C . LYS A 1 107 ? -7.327 8.376 2.369 1.00 95.12 107 LYS A C 1
ATOM 817 O O . LYS A 1 107 ? -8.510 8.674 2.502 1.00 95.12 107 LYS A O 1
ATOM 822 N N . GLN A 1 108 ? -6.915 7.423 1.533 1.00 93.94 108 GLN A N 1
ATOM 823 C CA . GLN A 1 108 ? -7.842 6.611 0.737 1.00 93.94 108 GLN A CA 1
ATOM 824 C C . GLN A 1 108 ? -8.769 5.780 1.625 1.00 93.94 108 GLN A C 1
ATOM 826 O O . GLN A 1 108 ? -9.971 5.735 1.376 1.00 93.94 108 GLN A O 1
ATOM 831 N N . LEU A 1 109 ? -8.226 5.173 2.683 1.00 93.56 109 LEU A N 1
ATOM 832 C CA . LEU A 1 109 ? -9.005 4.431 3.665 1.00 93.56 109 LEU A CA 1
ATOM 833 C C . LEU A 1 109 ? -10.072 5.319 4.299 1.00 93.56 109 LEU A C 1
ATOM 835 O O . LEU A 1 109 ? -11.228 4.921 4.353 1.00 93.56 109 LEU A O 1
ATOM 839 N N . LYS A 1 110 ? -9.710 6.543 4.703 1.00 95.06 110 LYS A N 1
ATOM 840 C CA . LYS A 1 110 ? -10.646 7.503 5.298 1.00 95.06 110 LYS A CA 1
ATOM 841 C C . LYS A 1 110 ? -11.822 7.819 4.379 1.00 95.06 110 LYS A C 1
ATOM 843 O O . LYS A 1 110 ? -12.949 7.883 4.866 1.00 95.06 110 LYS A O 1
ATOM 848 N N . GLU A 1 111 ? -11.564 8.001 3.085 1.00 95.12 111 GLU A N 1
ATOM 849 C CA . GLU A 1 111 ? -12.625 8.231 2.100 1.00 95.12 111 GLU A CA 1
ATOM 850 C C . GLU A 1 111 ? -13.481 6.974 1.891 1.00 95.12 111 GLU A C 1
ATOM 852 O O . GLU A 1 111 ? -14.704 7.062 1.865 1.00 95.12 111 GLU A O 1
ATOM 857 N N . GLN A 1 112 ? -12.864 5.792 1.818 1.00 92.44 112 GLN A N 1
ATOM 858 C CA . GLN A 1 112 ? -13.579 4.522 1.629 1.00 92.44 112 GLN A CA 1
ATOM 859 C C . GLN A 1 112 ? -14.387 4.086 2.860 1.00 92.44 112 GLN A C 1
ATOM 861 O O . GLN A 1 112 ? -15.305 3.287 2.724 1.00 92.44 112 GLN A O 1
ATOM 866 N N . THR A 1 113 ? -14.082 4.621 4.045 1.00 93.69 113 THR A N 1
ATOM 867 C CA . THR A 1 113 ? -14.845 4.417 5.290 1.00 93.69 113 THR A CA 1
ATOM 868 C C . THR A 1 113 ? -15.728 5.614 5.648 1.00 93.69 113 THR A C 1
ATOM 870 O O . THR A 1 113 ? -16.080 5.820 6.810 1.00 93.69 113 THR A O 1
ATOM 873 N N . LYS A 1 114 ? -16.028 6.499 4.697 1.00 93.94 114 LYS A N 1
ATOM 874 C CA . LYS A 1 114 ? -16.833 7.688 4.973 1.00 93.94 114 LYS A CA 1
ATOM 875 C C . LYS A 1 114 ? -18.270 7.300 5.320 1.00 93.94 114 LYS A C 1
ATOM 877 O O . LYS A 1 114 ? -18.945 6.642 4.540 1.00 93.94 114 LYS A O 1
ATOM 882 N N . GLY A 1 115 ? -18.743 7.768 6.473 1.00 89.94 115 GLY A N 1
ATOM 883 C CA . GLY A 1 115 ? -20.072 7.432 6.995 1.00 89.94 115 GLY A CA 1
ATOM 884 C C . GLY A 1 115 ? -20.108 6.147 7.823 1.00 89.94 115 GLY A C 1
ATOM 885 O O . GLY A 1 115 ? -21.120 5.887 8.464 1.00 89.94 115 GLY A O 1
ATOM 886 N N . GLU A 1 116 ? -19.007 5.396 7.864 1.00 92.25 116 GLU A N 1
ATOM 887 C CA . GLU A 1 116 ? -18.861 4.241 8.742 1.00 92.25 116 GLU A CA 1
ATOM 888 C C . GLU A 1 116 ? -18.517 4.683 10.170 1.00 92.25 116 GLU A C 1
ATOM 890 O O . GLU A 1 116 ? -17.751 5.630 10.387 1.00 92.25 116 GLU A O 1
ATOM 895 N N . GLU A 1 117 ? -19.045 3.962 11.155 1.00 93.38 117 GLU A N 1
ATOM 896 C CA . GLU A 1 117 ? -18.620 4.090 12.546 1.00 93.38 117 GLU A CA 1
ATOM 897 C C . GLU A 1 117 ? -17.445 3.134 12.795 1.00 93.38 117 GLU A C 1
ATOM 899 O O . GLU A 1 117 ? -17.558 1.922 12.614 1.00 93.38 117 GLU A O 1
ATOM 904 N N . ILE A 1 118 ? -16.292 3.678 13.191 1.00 95.06 118 ILE A N 1
ATOM 905 C CA . ILE A 1 118 ? -15.059 2.910 13.400 1.00 95.06 118 ILE A CA 1
ATOM 906 C C . ILE A 1 118 ? -14.792 2.814 14.903 1.00 95.06 118 ILE A C 1
ATOM 908 O O . ILE A 1 118 ? -14.559 3.828 15.556 1.00 95.06 118 ILE A O 1
ATOM 912 N N . LEU A 1 119 ? -14.782 1.593 15.440 1.00 95.81 119 LEU A N 1
ATOM 913 C CA . LEU A 1 119 ? -14.539 1.313 16.861 1.00 95.81 119 LEU A CA 1
ATOM 914 C C . LEU A 1 119 ? -13.069 1.458 17.250 1.00 95.81 119 LEU A C 1
ATOM 916 O O . LEU A 1 119 ? -12.747 1.807 18.384 1.00 95.81 119 LEU A O 1
ATOM 920 N N . GLY A 1 120 ? -12.173 1.130 16.325 1.00 96.50 120 GLY A N 1
ATOM 921 C CA . GLY A 1 120 ? -10.745 1.093 16.584 1.00 96.50 120 GLY A CA 1
ATOM 922 C C . GLY A 1 120 ? -9.962 0.482 15.435 1.00 96.50 120 GLY A C 1
ATOM 923 O O . GLY A 1 120 ? -10.528 -0.007 14.452 1.00 96.50 120 GLY A O 1
ATOM 924 N N . ALA A 1 121 ? -8.645 0.488 15.588 1.00 96.25 121 ALA A N 1
ATOM 925 C CA . ALA A 1 121 ? -7.719 -0.169 14.687 1.00 96.25 121 ALA A CA 1
ATOM 926 C C . ALA A 1 121 ? -6.639 -0.942 15.452 1.00 96.25 121 ALA A C 1
ATOM 928 O O . ALA A 1 121 ? -6.252 -0.578 16.567 1.00 96.25 121 ALA A O 1
ATOM 929 N N . VAL A 1 122 ? -6.132 -2.000 14.822 1.00 94.81 122 VAL A N 1
ATOM 930 C CA . VAL A 1 122 ? -4.927 -2.705 15.261 1.00 94.81 122 VAL A CA 1
ATOM 931 C C . VAL A 1 122 ? -3.856 -2.595 14.182 1.00 94.81 122 VAL A C 1
ATOM 933 O O . VAL A 1 122 ? -4.136 -2.836 13.010 1.00 94.81 122 VAL A O 1
ATOM 936 N N . MET A 1 123 ? -2.641 -2.233 14.581 1.00 93.00 123 MET A N 1
ATOM 937 C CA . MET A 1 123 ? -1.485 -2.037 13.711 1.00 93.00 123 MET A CA 1
ATOM 938 C C . MET A 1 123 ? -0.418 -3.111 13.950 1.00 93.00 123 MET A C 1
ATOM 940 O O . MET A 1 123 ? 0.021 -3.330 15.081 1.00 93.00 123 MET A O 1
ATOM 944 N N . PHE A 1 124 ? 0.077 -3.688 12.859 1.00 91.38 124 PHE A N 1
ATOM 945 C CA . PHE A 1 124 ? 1.269 -4.530 12.814 1.00 91.38 124 PHE A CA 1
ATOM 946 C C . PHE A 1 124 ? 2.193 -3.979 11.727 1.00 91.38 124 PHE A C 1
ATOM 948 O O . PHE A 1 124 ? 1.885 -4.086 10.543 1.00 91.38 124 PHE A O 1
ATOM 955 N N . SER A 1 125 ? 3.293 -3.336 12.116 1.00 91.31 125 SER A N 1
ATOM 956 C CA . SER A 1 125 ? 4.237 -2.730 11.163 1.00 91.31 125 SER A CA 1
ATOM 957 C C . SER A 1 125 ? 5.614 -3.367 11.266 1.00 91.31 125 SER A C 1
ATOM 959 O O . SER A 1 125 ? 6.026 -3.759 12.352 1.00 91.31 125 SER A O 1
ATOM 961 N N . CYS A 1 126 ? 6.356 -3.451 10.170 1.00 91.38 126 CYS A N 1
ATOM 962 C CA . CYS A 1 126 ? 7.684 -4.051 10.183 1.00 91.38 126 CYS A CA 1
ATOM 963 C C . CYS A 1 126 ? 8.667 -3.270 11.053 1.00 91.38 126 CYS A C 1
ATOM 965 O O . CYS A 1 126 ? 8.850 -2.067 10.876 1.00 91.38 126 CYS A O 1
ATOM 967 N N . SER A 1 127 ? 9.401 -3.958 11.930 1.00 89.31 127 SER A N 1
ATOM 968 C CA . SER A 1 127 ? 10.462 -3.370 12.759 1.00 89.31 127 SER A CA 1
ATOM 969 C C . SER A 1 127 ? 11.582 -2.721 11.941 1.00 89.31 127 SER A C 1
ATOM 971 O O . SER A 1 127 ? 12.282 -1.838 12.440 1.00 89.31 127 SER A O 1
ATOM 973 N N . GLY A 1 128 ? 11.739 -3.130 10.676 1.00 87.94 128 GLY A N 1
ATOM 974 C CA . GLY A 1 128 ? 12.623 -2.477 9.710 1.00 87.94 128 GLY A CA 1
ATOM 975 C C . GLY A 1 128 ? 12.181 -1.057 9.337 1.00 87.94 128 GLY A C 1
ATOM 976 O O . GLY A 1 128 ? 13.012 -0.258 8.920 1.00 87.94 128 GLY A O 1
ATOM 977 N N . ARG A 1 129 ? 10.904 -0.701 9.525 1.00 89.75 129 ARG A N 1
ATOM 978 C CA . ARG A 1 129 ? 10.371 0.651 9.289 1.00 89.75 129 ARG A CA 1
ATOM 979 C C . ARG A 1 129 ? 10.611 1.576 10.481 1.00 89.75 129 ARG A C 1
ATOM 981 O O . ARG A 1 129 ? 10.823 2.759 10.277 1.00 89.75 129 ARG A O 1
ATOM 988 N N . GLY A 1 130 ? 10.646 1.063 11.708 1.00 82.12 130 GLY A N 1
ATOM 989 C CA . GLY A 1 130 ? 10.885 1.854 12.918 1.00 82.12 130 GLY A CA 1
ATOM 990 C C . GLY A 1 130 ? 10.409 1.127 14.180 1.00 82.12 130 GLY A C 1
ATOM 991 O O . GLY A 1 130 ? 10.093 -0.057 14.119 1.00 82.12 130 GLY A O 1
ATOM 992 N N . PRO A 1 131 ? 10.382 1.793 15.348 1.00 77.81 131 PRO A N 1
ATOM 993 C CA . PRO A 1 131 ? 11.158 2.971 15.736 1.00 77.81 131 PRO A CA 1
ATOM 994 C C . PRO A 1 131 ? 12.551 2.549 16.258 1.00 77.81 131 PRO A C 1
ATOM 996 O O . PRO A 1 131 ? 12.991 3.006 17.314 1.00 77.81 131 PRO A O 1
ATOM 999 N N . SER A 1 132 ? 13.204 1.582 15.611 1.00 78.38 132 SER A N 1
ATOM 1000 C CA . SER A 1 132 ? 14.526 1.111 16.034 1.00 78.38 132 SER A CA 1
ATOM 1001 C C . SER A 1 132 ? 15.633 2.051 15.535 1.00 78.38 132 SER A C 1
ATOM 1003 O O . SER A 1 132 ? 15.442 2.775 14.561 1.00 78.38 132 SER A O 1
ATOM 1005 N N . ALA A 1 133 ? 16.811 2.031 16.174 1.00 71.12 133 ALA A N 1
ATOM 1006 C CA . ALA A 1 133 ? 17.969 2.839 15.753 1.00 71.12 133 ALA A CA 1
ATOM 1007 C C . ALA A 1 133 ? 18.465 2.511 14.330 1.00 71.12 133 ALA A C 1
ATOM 1009 O O . ALA A 1 133 ? 19.184 3.304 13.731 1.00 71.12 133 ALA A O 1
ATOM 1010 N N . TYR A 1 134 ? 18.071 1.350 13.805 1.00 77.06 134 TYR A N 1
ATOM 1011 C CA . TYR A 1 134 ? 18.380 0.882 12.455 1.00 77.06 134 TYR A CA 1
ATOM 1012 C C . TYR A 1 134 ? 17.137 0.872 11.551 1.00 77.06 134 TYR A C 1
ATOM 1014 O O . TYR A 1 134 ? 17.162 0.281 10.474 1.00 77.06 134 TYR A O 1
ATOM 1022 N N . GLY A 1 135 ? 16.036 1.480 12.006 1.00 82.69 135 GLY A N 1
ATOM 1023 C CA . GLY A 1 135 ? 14.813 1.615 11.233 1.00 82.69 135 GLY A CA 1
ATOM 1024 C C . GLY A 1 135 ? 15.018 2.543 10.042 1.00 82.69 135 GLY A C 1
ATOM 1025 O O . GLY A 1 135 ? 15.732 3.540 10.119 1.00 82.69 135 GLY A O 1
ATOM 1026 N N . MET A 1 136 ? 14.368 2.211 8.935 1.00 88.56 136 MET A N 1
ATOM 1027 C CA . MET A 1 136 ? 14.441 2.966 7.690 1.00 88.56 136 MET A CA 1
ATOM 1028 C C . MET A 1 136 ? 13.748 4.332 7.786 1.00 88.56 136 MET A C 1
ATOM 1030 O O . MET A 1 136 ? 14.139 5.266 7.08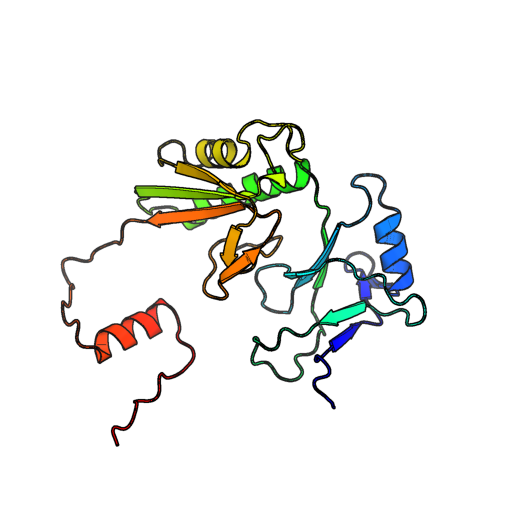5 1.00 88.56 136 MET A O 1
ATOM 1034 N N . ILE A 1 137 ? 12.718 4.457 8.630 1.00 90.69 137 ILE A N 1
ATOM 1035 C CA . ILE A 1 137 ? 12.007 5.716 8.843 1.00 90.69 137 ILE A CA 1
ATOM 1036 C C . ILE A 1 137 ? 12.590 6.413 10.082 1.00 90.69 137 ILE A C 1
ATOM 1038 O O . ILE A 1 137 ? 12.575 5.834 11.171 1.00 90.69 137 ILE A O 1
ATOM 1042 N N . PRO A 1 138 ? 13.073 7.663 9.955 1.00 86.44 138 PRO A N 1
ATOM 1043 C CA . PRO A 1 138 ? 13.664 8.393 11.078 1.00 86.44 138 PRO A CA 1
ATOM 1044 C C . PRO A 1 138 ? 12.619 8.844 12.112 1.00 86.44 138 PRO A C 1
ATOM 1046 O O . PRO A 1 138 ? 12.941 9.057 13.280 1.00 86.44 138 PRO A O 1
ATOM 1049 N N . GLU A 1 139 ? 11.362 9.007 11.695 1.00 89.56 139 GLU A N 1
ATOM 1050 C CA . GLU A 1 139 ? 10.256 9.388 12.570 1.00 89.56 139 GLU A CA 1
ATOM 1051 C C . GLU A 1 139 ? 9.888 8.253 13.536 1.00 89.56 139 GLU A C 1
ATOM 1053 O O . GLU A 1 139 ? 9.500 7.148 13.144 1.00 89.56 139 GLU A O 1
ATOM 1058 N N . LYS A 1 140 ? 9.938 8.549 14.837 1.00 88.75 140 LYS A N 1
ATOM 1059 C CA . LYS A 1 140 ? 9.501 7.617 15.877 1.00 88.75 140 LYS A CA 1
ATOM 1060 C C . LYS A 1 140 ? 8.006 7.317 15.725 1.00 88.75 140 LYS A C 1
ATOM 1062 O O . LYS A 1 140 ? 7.193 8.233 15.718 1.00 88.75 140 LYS A O 1
ATOM 1067 N N . MET A 1 141 ? 7.648 6.031 15.689 1.00 90.25 141 MET A N 1
ATOM 1068 C CA . MET A 1 141 ? 6.261 5.561 15.534 1.00 90.25 141 MET A CA 1
ATOM 1069 C C . MET A 1 141 ? 5.557 6.168 14.303 1.00 90.25 141 MET A C 1
ATOM 1071 O O . MET A 1 141 ? 4.388 6.549 14.396 1.00 90.25 141 MET A O 1
ATOM 1075 N N . SER A 1 142 ? 6.264 6.304 13.170 1.00 93.62 142 SER A N 1
ATOM 1076 C CA . SER A 1 142 ? 5.748 7.000 11.978 1.00 93.62 142 SER A CA 1
ATOM 1077 C C . SER A 1 142 ? 4.401 6.450 11.501 1.00 93.62 142 SER A C 1
ATOM 1079 O O . SER A 1 142 ? 3.461 7.222 11.327 1.00 93.62 142 SER A O 1
ATOM 1081 N N . ASP A 1 143 ? 4.253 5.125 11.379 1.00 94.62 143 ASP A N 1
ATOM 1082 C CA . ASP A 1 143 ? 3.021 4.522 10.845 1.00 94.62 143 ASP A CA 1
ATOM 1083 C C . ASP A 1 143 ? 1.810 4.801 11.758 1.00 94.62 143 ASP A C 1
ATOM 1085 O O . ASP A 1 143 ? 0.760 5.243 11.287 1.00 94.62 143 ASP A O 1
ATOM 1089 N N . ALA A 1 144 ? 1.972 4.638 13.077 1.00 94.19 144 ALA A N 1
ATOM 1090 C CA . ALA A 1 144 ? 0.921 4.938 14.054 1.00 94.19 144 ALA A CA 1
ATOM 1091 C C . ALA A 1 144 ? 0.572 6.436 14.086 1.00 94.19 144 ALA A C 1
ATOM 1093 O O . ALA A 1 144 ? -0.601 6.804 14.157 1.00 94.19 144 ALA A O 1
ATOM 1094 N N . THR A 1 145 ? 1.582 7.306 13.998 1.00 94.50 145 THR A N 1
ATOM 1095 C CA . THR A 1 145 ? 1.394 8.766 13.985 1.00 94.50 145 THR A CA 1
ATOM 1096 C C . THR A 1 145 ? 0.622 9.208 12.744 1.00 94.50 145 THR A C 1
ATOM 1098 O O . THR A 1 145 ? -0.319 9.996 12.842 1.00 94.50 145 THR A O 1
ATOM 1101 N N . ARG A 1 146 ? 0.965 8.664 11.573 1.00 96.00 146 ARG A N 1
ATOM 1102 C CA . ARG A 1 146 ? 0.281 8.954 10.305 1.00 96.00 146 ARG A CA 1
ATOM 1103 C C . ARG A 1 146 ? -1.158 8.460 10.308 1.00 96.00 146 ARG A C 1
ATOM 1105 O O . ARG A 1 146 ? -2.046 9.208 9.903 1.00 96.00 146 ARG A O 1
ATOM 1112 N N . PHE A 1 147 ? -1.408 7.266 10.848 1.00 96.69 147 PHE A N 1
ATOM 1113 C CA . PHE A 1 147 ? -2.772 6.785 11.067 1.00 96.69 147 PHE A CA 1
ATOM 1114 C C . PHE A 1 147 ? -3.570 7.744 11.965 1.00 96.69 147 PHE A C 1
ATOM 1116 O O . PHE A 1 147 ? -4.644 8.198 11.571 1.00 96.69 147 PHE A O 1
ATOM 1123 N N . GLY A 1 148 ? -3.024 8.119 13.128 1.00 96.06 148 GLY A N 1
ATOM 1124 C CA . GLY A 1 148 ? -3.686 9.016 14.084 1.00 96.06 148 GLY A CA 1
ATOM 1125 C C . GLY A 1 148 ? -3.955 10.422 13.534 1.00 96.06 148 GLY A C 1
ATOM 1126 O O . GLY A 1 148 ? -4.970 11.034 13.859 1.00 96.06 148 GLY A O 1
ATOM 1127 N N . ASN A 1 149 ? -3.106 10.923 12.633 1.00 96.19 149 ASN A N 1
ATOM 1128 C CA . ASN A 1 149 ? -3.336 12.204 11.959 1.00 96.19 149 ASN A CA 1
ATOM 1129 C C . ASN A 1 149 ? -4.576 12.181 11.050 1.00 96.19 149 ASN A C 1
ATOM 1131 O O . ASN A 1 149 ? -5.253 13.204 10.908 1.00 96.19 149 ASN A O 1
ATOM 1135 N N . VAL A 1 150 ? -4.879 11.029 10.445 1.00 97.12 150 VAL A N 1
ATOM 1136 C CA . VAL A 1 150 ? -6.043 10.840 9.566 1.00 97.12 150 VAL A CA 1
ATOM 1137 C C . VAL A 1 150 ? -7.294 10.430 10.357 1.00 97.12 150 VAL A C 1
ATOM 1139 O O . VAL A 1 150 ? -8.397 10.906 10.072 1.00 97.12 150 VAL A O 1
ATOM 1142 N N . PHE A 1 151 ? -7.135 9.590 11.379 1.00 96.62 151 PHE A N 1
ATOM 1143 C CA . PHE A 1 151 ? -8.210 9.057 12.216 1.00 96.62 151 PHE A CA 1
ATOM 1144 C C . PHE A 1 151 ? -8.072 9.521 13.675 1.00 96.62 151 PHE A C 1
ATOM 1146 O O . PHE A 1 151 ? -7.844 8.718 14.574 1.00 96.62 151 PHE A O 1
ATOM 1153 N N . LYS A 1 152 ? -8.233 10.830 13.907 1.00 94.25 152 LYS A N 1
ATOM 1154 C CA . LYS A 1 152 ? -7.967 11.489 15.205 1.00 94.25 152 LYS A CA 1
ATOM 1155 C C . LYS A 1 152 ? -8.691 10.880 16.409 1.00 94.25 152 LYS A C 1
ATOM 1157 O O . LYS A 1 152 ? -8.118 10.837 17.491 1.00 94.25 152 LYS A O 1
ATOM 1162 N N . ASP A 1 153 ? -9.918 10.410 16.204 1.00 93.50 153 ASP A N 1
ATOM 1163 C CA . ASP A 1 153 ? -10.790 9.912 17.274 1.00 93.50 153 ASP A CA 1
ATOM 1164 C C . ASP A 1 153 ? -10.907 8.379 17.288 1.00 93.50 153 ASP A C 1
ATOM 1166 O O . ASP A 1 153 ? -11.703 7.823 18.041 1.00 93.50 153 ASP A O 1
ATOM 1170 N N . VAL A 1 154 ? -10.129 7.679 16.453 1.00 96.69 154 VAL A N 1
ATOM 1171 C CA . VAL A 1 154 ? -10.137 6.212 16.397 1.00 96.69 154 VAL A CA 1
ATOM 1172 C C . VAL A 1 154 ? -8.957 5.680 17.208 1.00 96.69 154 VAL A C 1
ATOM 1174 O O . VAL A 1 154 ? -7.806 5.934 16.841 1.00 96.69 154 VAL A O 1
ATOM 1177 N N . PRO A 1 155 ? -9.192 4.909 18.285 1.00 96.38 155 PRO A N 1
ATOM 1178 C CA . PRO A 1 155 ? -8.101 4.304 19.031 1.00 96.38 155 PRO A CA 1
ATOM 1179 C C . PRO A 1 155 ? -7.353 3.304 18.145 1.00 96.38 155 PRO A C 1
ATOM 1181 O O . PRO A 1 155 ? -7.958 2.427 17.530 1.00 96.38 155 PRO A O 1
ATOM 1184 N N . CYS A 1 156 ? -6.027 3.422 18.098 1.00 96.12 156 CYS A N 1
ATOM 1185 C CA . CYS A 1 156 ? -5.156 2.509 17.366 1.00 96.12 156 CYS A CA 1
ATOM 1186 C C . CYS A 1 156 ? -4.139 1.888 18.323 1.00 96.12 156 CYS A C 1
ATOM 1188 O O . CYS A 1 156 ? -3.343 2.597 18.938 1.00 96.12 156 CYS A O 1
ATOM 1190 N N . LEU A 1 157 ? -4.159 0.562 18.440 1.00 95.06 157 LEU A N 1
ATOM 1191 C CA . LEU A 1 157 ? -3.217 -0.213 19.250 1.00 95.06 157 LEU A CA 1
ATOM 1192 C C . LEU A 1 157 ? -2.346 -1.071 18.341 1.00 95.06 157 LEU A C 1
ATOM 1194 O O . LEU A 1 157 ? -2.771 -1.457 17.262 1.00 95.06 157 LEU A O 1
ATOM 1198 N N . GLY A 1 158 ? -1.127 -1.394 18.751 1.00 91.69 158 GLY A N 1
ATOM 1199 C CA . GLY A 1 158 ? -0.262 -2.201 17.904 1.00 91.69 158 GLY A CA 1
ATOM 1200 C C . GLY A 1 158 ? 1.189 -2.188 18.324 1.00 91.69 158 GLY A C 1
ATOM 1201 O O . GLY A 1 158 ? 1.553 -1.630 19.360 1.00 91.69 158 GLY A O 1
ATOM 1202 N N . PHE A 1 159 ? 2.018 -2.809 17.497 1.00 91.25 159 PHE A N 1
ATOM 1203 C CA . PHE A 1 159 ? 3.456 -2.870 17.706 1.00 91.25 159 PHE A CA 1
ATOM 1204 C C . PHE A 1 159 ? 4.201 -3.043 16.385 1.00 91.25 159 PHE A C 1
ATOM 1206 O O . PHE A 1 159 ? 3.620 -3.330 15.336 1.00 91.25 159 PHE A O 1
ATOM 1213 N N . TYR A 1 160 ? 5.513 -2.851 16.466 1.00 90.88 160 TYR A N 1
ATOM 1214 C CA . TYR A 1 160 ? 6.425 -3.136 15.376 1.00 90.88 160 TYR A CA 1
ATOM 1215 C C . TYR A 1 160 ? 6.926 -4.584 15.490 1.00 90.88 160 TYR A C 1
ATOM 1217 O O . TYR A 1 160 ? 7.459 -4.965 16.533 1.00 90.88 160 TYR A O 1
ATOM 1225 N N . ALA A 1 161 ? 6.716 -5.392 14.451 1.00 87.88 161 ALA A N 1
ATOM 1226 C CA . ALA A 1 161 ? 6.915 -6.839 14.417 1.00 87.88 161 ALA A CA 1
ATOM 1227 C C . ALA A 1 161 ? 8.040 -7.251 13.446 1.00 87.88 161 ALA A C 1
ATOM 1229 O O . ALA A 1 161 ? 8.412 -6.498 12.553 1.00 87.88 161 ALA A O 1
ATOM 1230 N N . GLY A 1 162 ? 8.581 -8.462 13.606 1.00 80.81 162 GLY A N 1
ATOM 1231 C CA . GLY A 1 162 ? 9.607 -9.038 12.717 1.00 80.81 162 GLY A CA 1
ATOM 1232 C C . GLY A 1 162 ? 9.044 -9.728 11.467 1.00 80.81 162 GLY A C 1
ATOM 1233 O O . GLY A 1 162 ? 9.685 -10.631 10.937 1.00 80.81 162 GLY A O 1
ATOM 1234 N N . GLY A 1 163 ? 7.834 -9.357 11.056 1.00 74.38 163 GLY A N 1
ATOM 1235 C CA . GLY A 1 163 ? 7.058 -9.989 9.996 1.00 74.38 163 GLY A CA 1
ATOM 1236 C C . GLY A 1 163 ? 5.573 -9.719 10.211 1.00 74.38 163 GLY A C 1
ATOM 1237 O O . GLY A 1 163 ? 5.068 -9.829 11.333 1.00 74.38 163 GLY A O 1
ATOM 1238 N N . GLU A 1 164 ? 4.872 -9.359 9.143 1.00 85.00 164 GLU A N 1
ATOM 1239 C CA . GLU A 1 164 ? 3.457 -9.006 9.188 1.00 85.00 164 GLU A CA 1
ATOM 1240 C C . GLU A 1 164 ? 2.633 -10.102 8.520 1.00 85.00 164 GLU A C 1
ATOM 1242 O O . GLU A 1 164 ? 3.010 -10.619 7.471 1.00 85.00 164 GLU A O 1
ATOM 1247 N N . ILE A 1 165 ? 1.497 -10.452 9.125 1.00 82.19 165 ILE A N 1
ATOM 1248 C CA . ILE A 1 165 ? 0.518 -11.353 8.516 1.00 82.19 165 ILE A CA 1
ATOM 1249 C C . ILE A 1 165 ? -0.617 -10.494 7.977 1.00 82.19 165 ILE A C 1
ATOM 1251 O O . ILE A 1 165 ? -1.295 -9.795 8.731 1.00 82.19 165 ILE A O 1
ATOM 1255 N N . GLY A 1 166 ? -0.840 -10.563 6.673 1.00 80.25 166 GLY A N 1
ATOM 1256 C CA . GLY A 1 166 ? -1.912 -9.836 6.014 1.00 80.25 166 GLY A CA 1
ATOM 1257 C C . GLY A 1 166 ? -2.102 -10.304 4.577 1.00 80.25 166 GLY A C 1
ATOM 1258 O O . GLY A 1 166 ? -1.313 -11.115 4.088 1.00 80.25 166 GLY A O 1
ATOM 1259 N N . PRO A 1 167 ? -3.157 -9.830 3.896 1.00 82.12 167 PRO A N 1
ATOM 1260 C CA . PRO A 1 167 ? -3.298 -10.028 2.461 1.00 82.12 167 PRO A CA 1
ATOM 1261 C C . PRO A 1 167 ? -2.051 -9.533 1.734 1.00 82.12 167 PRO A C 1
ATOM 1263 O O . PRO A 1 167 ? -1.445 -8.552 2.171 1.00 82.12 167 PRO A O 1
ATOM 1266 N N . GLN A 1 168 ? -1.700 -10.183 0.625 1.00 84.00 168 GLN A N 1
ATOM 1267 C CA . GLN A 1 168 ? -0.495 -9.841 -0.118 1.00 84.00 168 GLN A CA 1
ATOM 1268 C C . GLN A 1 168 ? -0.408 -8.335 -0.417 1.00 84.00 168 GLN A C 1
ATOM 1270 O O . GLN A 1 168 ? -1.278 -7.767 -1.074 1.00 84.00 168 GLN A O 1
ATOM 1275 N N . ALA A 1 169 ? 0.635 -7.668 0.078 1.00 83.00 169 ALA A N 1
ATOM 1276 C CA . ALA A 1 169 ? 0.853 -6.251 -0.161 1.00 83.00 169 ALA A CA 1
ATOM 1277 C C . ALA A 1 169 ? 0.998 -5.969 -1.660 1.00 83.00 169 ALA A C 1
ATOM 1279 O O . ALA A 1 169 ? 1.811 -6.583 -2.352 1.00 83.00 169 ALA A O 1
ATOM 1280 N N . LEU A 1 170 ? 0.213 -5.004 -2.137 1.00 88.44 170 LEU A N 1
ATOM 1281 C CA . LEU A 1 170 ? 0.296 -4.475 -3.492 1.00 88.44 170 LEU A CA 1
ATOM 1282 C C . LEU A 1 170 ? 0.606 -2.984 -3.410 1.00 88.44 170 LEU A C 1
ATOM 1284 O O . LEU A 1 170 ? 0.038 -2.276 -2.574 1.00 88.44 170 LEU A O 1
ATOM 1288 N N . ALA A 1 171 ? 1.456 -2.493 -4.303 1.00 89.38 171 ALA A N 1
ATOM 1289 C CA . ALA A 1 171 ? 1.752 -1.071 -4.393 1.00 89.38 171 ALA A CA 1
ATOM 1290 C C . ALA A 1 171 ? 0.720 -0.329 -5.254 1.00 89.38 171 ALA A C 1
ATOM 1292 O O . ALA A 1 171 ? 0.159 -0.879 -6.204 1.00 89.38 171 ALA A O 1
ATOM 1293 N N . GLY A 1 172 ? 0.483 0.946 -4.932 1.00 87.25 172 GLY A N 1
ATOM 1294 C CA . GLY A 1 172 ? -0.307 1.850 -5.776 1.00 87.25 172 GLY A CA 1
ATOM 1295 C C . GLY A 1 172 ? -1.800 1.521 -5.872 1.00 87.25 172 GLY A C 1
ATOM 1296 O O . GLY A 1 172 ? -2.429 1.863 -6.870 1.00 87.25 172 GLY A O 1
ATOM 1297 N N . LYS A 1 173 ? -2.380 0.852 -4.866 1.00 88.25 173 LYS A N 1
ATOM 1298 C CA . LYS A 1 173 ? -3.803 0.485 -4.894 1.00 88.25 173 LYS A CA 1
ATOM 1299 C C . LYS A 1 173 ? -4.727 1.700 -4.841 1.00 88.25 173 LYS A C 1
ATOM 1301 O O . LYS A 1 173 ? -4.464 2.642 -4.091 1.00 88.25 173 LYS A O 1
ATOM 1306 N N . GLU A 1 174 ? -5.848 1.640 -5.558 1.00 85.75 174 GLU A N 1
ATOM 1307 C CA . GLU A 1 174 ? -6.935 2.619 -5.422 1.00 85.75 174 GLU A CA 1
ATOM 1308 C C . GLU A 1 174 ? -7.903 2.195 -4.316 1.00 85.75 174 GLU A C 1
ATOM 1310 O O . GLU A 1 174 ? -8.084 2.921 -3.341 1.00 85.75 174 GLU A O 1
ATOM 1315 N N . ASN A 1 175 ? -8.466 0.986 -4.406 1.00 87.38 175 ASN A N 1
ATOM 1316 C CA . ASN A 1 175 ? -9.218 0.382 -3.301 1.00 87.38 175 ASN A CA 1
ATOM 1317 C C . ASN A 1 175 ? -8.237 -0.228 -2.289 1.00 87.38 175 ASN A C 1
ATOM 1319 O O . ASN A 1 175 ? -7.442 -1.097 -2.652 1.00 87.38 175 ASN A O 1
ATOM 1323 N N . VAL A 1 176 ? -8.265 0.208 -1.030 1.00 87.38 176 VAL A N 1
ATOM 1324 C CA . VAL A 1 176 ? -7.276 -0.215 -0.024 1.00 87.38 176 VAL A CA 1
ATOM 1325 C C . VAL A 1 176 ? -7.665 -1.512 0.684 1.00 87.38 176 VAL A C 1
ATOM 1327 O O . VAL A 1 176 ? -6.780 -2.227 1.154 1.00 87.38 176 VAL A O 1
ATOM 1330 N N . PHE A 1 177 ? -8.941 -1.904 0.656 1.00 84.81 177 PHE A N 1
ATOM 1331 C CA . PHE A 1 177 ? -9.393 -3.172 1.224 1.00 84.81 177 PHE A CA 1
ATOM 1332 C C . PHE A 1 177 ? -8.877 -4.375 0.421 1.00 84.81 177 PHE A C 1
ATOM 1334 O O . PHE A 1 177 ? -8.714 -4.324 -0.803 1.00 84.81 177 PHE A O 1
ATOM 1341 N N . GLN A 1 178 ? -8.579 -5.465 1.130 1.00 79.12 178 GLN A N 1
ATOM 1342 C CA . GLN A 1 178 ? -8.087 -6.725 0.569 1.00 79.12 178 GLN A CA 1
ATOM 1343 C C . GLN A 1 178 ? -8.736 -7.912 1.276 1.00 79.12 178 GLN A C 1
ATOM 1345 O O . GLN A 1 178 ? -9.124 -7.807 2.439 1.00 79.12 178 GLN A O 1
ATOM 1350 N N . ARG A 1 179 ? -8.862 -9.038 0.567 1.00 77.19 179 ARG A N 1
ATOM 1351 C CA . ARG A 1 179 ? -9.446 -10.281 1.084 1.00 77.19 179 ARG A CA 1
ATOM 1352 C C . ARG A 1 179 ? -8.628 -11.483 0.630 1.00 77.19 179 ARG A C 1
ATOM 1354 O O . ARG A 1 179 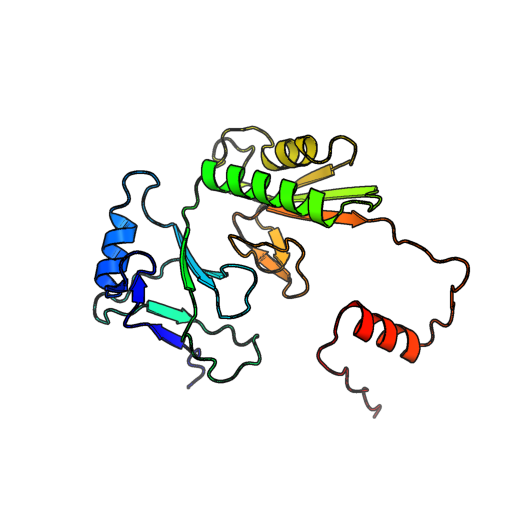? -8.148 -11.504 -0.499 1.00 77.19 179 ARG A O 1
ATOM 1361 N N . GLY A 1 180 ? -8.552 -12.493 1.494 1.00 78.00 180 GLY A N 1
ATOM 1362 C CA . GLY A 1 180 ? -7.853 -13.747 1.215 1.00 78.00 180 GLY A CA 1
ATOM 1363 C C . GLY A 1 180 ? -6.330 -13.602 1.157 1.00 78.00 180 GLY A C 1
ATOM 1364 O O . GLY A 1 180 ? -5.788 -12.537 1.447 1.00 78.00 180 GLY A O 1
ATOM 1365 N N . ARG A 1 181 ? -5.659 -14.708 0.806 1.00 74.50 181 ARG A N 1
ATOM 1366 C CA . ARG A 1 181 ? -4.201 -14.802 0.591 1.00 74.50 181 ARG A CA 1
ATOM 1367 C C . ARG A 1 181 ? -3.377 -14.135 1.695 1.00 74.50 181 ARG A C 1
ATOM 1369 O O . ARG A 1 181 ? -2.479 -13.340 1.425 1.00 74.50 181 ARG A O 1
ATOM 1376 N N . ALA A 1 182 ? -3.733 -14.433 2.945 1.00 81.81 182 ALA A N 1
ATOM 1377 C CA . ALA A 1 182 ? -2.943 -13.997 4.081 1.00 81.81 182 ALA A CA 1
ATOM 1378 C C . ALA A 1 182 ? -1.576 -14.687 4.019 1.00 81.81 182 ALA A C 1
ATOM 1380 O O . ALA A 1 182 ? -1.501 -15.914 4.048 1.00 81.81 182 ALA A O 1
ATOM 1381 N N . ALA A 1 183 ? -0.516 -13.898 3.917 1.00 82.25 183 ALA A N 1
ATOM 1382 C CA . ALA A 1 183 ? 0.855 -14.369 3.850 1.00 82.25 183 ALA A CA 1
ATOM 1383 C C . ALA A 1 183 ? 1.705 -13.622 4.876 1.00 82.25 183 ALA A C 1
ATOM 1385 O O . ALA A 1 183 ? 1.352 -12.525 5.314 1.00 82.25 183 ALA A O 1
ATOM 1386 N N . MET A 1 184 ? 2.828 -14.225 5.257 1.00 82.69 184 MET A N 1
ATOM 1387 C CA . MET A 1 184 ? 3.858 -13.521 6.008 1.00 82.69 184 MET A CA 1
ATOM 1388 C C . MET A 1 184 ? 4.656 -12.646 5.045 1.00 82.69 184 MET A C 1
ATOM 1390 O O . MET A 1 184 ? 5.116 -13.126 4.011 1.00 82.69 184 MET A O 1
ATOM 1394 N N . GLN A 1 185 ? 4.811 -11.371 5.379 1.00 82.44 185 GLN A N 1
ATOM 1395 C CA . GLN A 1 185 ? 5.485 -10.391 4.537 1.00 82.44 185 GLN A CA 1
ATOM 1396 C C . GLN A 1 185 ? 6.466 -9.561 5.357 1.00 82.44 185 GLN A C 1
ATOM 1398 O O . GLN A 1 185 ? 6.318 -9.422 6.571 1.00 82.44 185 GLN A O 1
ATOM 1403 N N . GLY A 1 186 ? 7.493 -9.048 4.684 1.00 82.69 186 GLY A N 1
ATOM 1404 C CA . GLY A 1 186 ? 8.474 -8.144 5.273 1.00 82.69 186 GLY A CA 1
ATOM 1405 C C . GLY A 1 186 ? 8.325 -6.732 4.722 1.00 82.69 186 GLY A C 1
ATOM 1406 O O . GLY A 1 186 ? 7.890 -6.541 3.588 1.00 82.69 186 GLY A O 1
ATOM 1407 N N . PHE A 1 187 ? 8.747 -5.747 5.515 1.00 85.50 187 PHE A N 1
ATOM 1408 C CA . PHE A 1 187 ? 8.736 -4.321 5.168 1.00 85.50 187 PHE A CA 1
ATOM 1409 C C . PHE A 1 187 ? 7.347 -3.727 4.883 1.00 85.50 187 PHE A C 1
ATOM 1411 O O . PHE A 1 187 ? 7.237 -2.656 4.280 1.00 85.50 187 PHE A O 1
ATOM 1418 N N . THR A 1 188 ? 6.285 -4.358 5.383 1.00 88.50 188 THR A N 1
ATOM 1419 C CA . THR A 1 188 ? 4.913 -3.871 5.225 1.00 88.50 188 THR A CA 1
ATOM 1420 C C . THR A 1 188 ? 4.406 -3.180 6.492 1.00 88.50 188 THR A C 1
ATOM 1422 O O . THR A 1 188 ? 5.033 -3.225 7.554 1.00 88.50 188 THR A O 1
ATOM 1425 N N . ALA A 1 189 ? 3.276 -2.485 6.365 1.00 90.56 189 ALA A N 1
ATOM 1426 C CA . ALA A 1 189 ? 2.490 -2.006 7.492 1.00 90.56 189 ALA A CA 1
ATOM 1427 C C . ALA A 1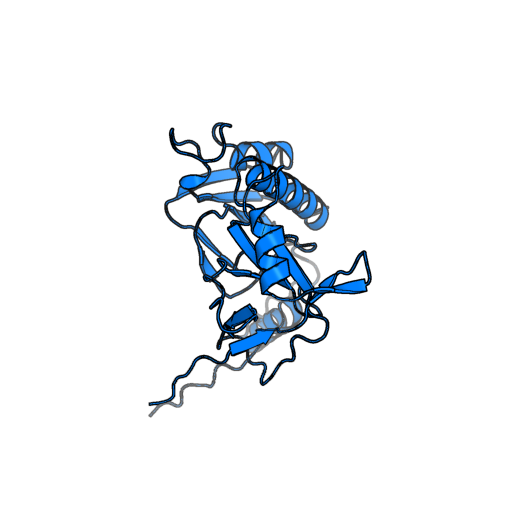 189 ? 1.040 -2.451 7.288 1.00 90.56 189 ALA A C 1
ATOM 1429 O O . ALA A 1 189 ? 0.397 -2.073 6.309 1.00 90.56 189 ALA A O 1
ATOM 1430 N N . VAL A 1 190 ? 0.535 -3.273 8.204 1.00 90.62 190 VAL A N 1
ATOM 1431 C CA . VAL A 1 190 ? -0.808 -3.847 8.147 1.00 90.62 190 VAL A CA 1
ATOM 1432 C C . VAL A 1 190 ? -1.668 -3.222 9.236 1.00 90.62 190 VAL A C 1
ATOM 1434 O O . VAL A 1 190 ? -1.296 -3.195 10.410 1.00 90.62 190 VAL A O 1
ATOM 1437 N N . PHE A 1 191 ? -2.844 -2.745 8.837 1.00 91.81 191 PHE A N 1
ATOM 1438 C CA . PHE A 1 191 ? -3.857 -2.208 9.736 1.00 91.81 191 PHE A CA 1
ATOM 1439 C C . PHE A 1 191 ? -5.146 -3.012 9.593 1.00 91.81 191 PHE A C 1
ATOM 1441 O O . PHE A 1 191 ? -5.651 -3.202 8.487 1.00 91.81 191 PHE A O 1
ATOM 1448 N N . ALA A 1 192 ? -5.698 -3.448 10.719 1.00 90.50 192 ALA A N 1
ATOM 1449 C CA . ALA A 1 192 ? -7.043 -3.997 10.809 1.00 90.50 192 ALA A CA 1
ATOM 1450 C C . ALA A 1 192 ? -7.970 -2.929 11.390 1.00 90.50 192 ALA A C 1
ATOM 1452 O O . ALA A 1 192 ? -7.707 -2.426 12.480 1.00 90.50 192 ALA A O 1
ATOM 1453 N N . LEU A 1 193 ? -9.040 -2.578 10.675 1.00 92.62 193 LEU A N 1
ATOM 1454 C CA . LEU A 1 193 ? -10.050 -1.626 11.141 1.00 92.62 193 LEU A CA 1
ATOM 1455 C C . LEU A 1 193 ? -11.304 -2.372 11.587 1.00 92.62 193 LEU A C 1
ATOM 1457 O O . LEU A 1 193 ? -11.803 -3.244 10.877 1.00 92.62 193 LEU A O 1
ATOM 1461 N N . PHE A 1 194 ? -11.834 -1.982 12.742 1.00 93.75 194 PHE A N 1
ATOM 1462 C CA . PHE A 1 194 ? -13.065 -2.529 13.299 1.00 93.75 194 PHE A CA 1
ATOM 1463 C C . PHE A 1 194 ? -14.205 -1.556 13.019 1.00 93.75 194 PHE A C 1
ATOM 1465 O O . PHE A 1 194 ? -14.307 -0.513 13.659 1.00 93.75 194 PHE A O 1
ATOM 1472 N N . ILE A 1 195 ? -15.038 -1.892 12.037 1.00 92.00 195 ILE A N 1
ATOM 1473 C CA . ILE A 1 195 ? -16.184 -1.084 11.611 1.00 92.00 195 ILE A CA 1
ATOM 1474 C C . ILE A 1 195 ? -17.455 -1.654 12.246 1.00 92.00 195 ILE A C 1
ATOM 1476 O O . ILE A 1 195 ? -17.670 -2.869 12.212 1.00 92.00 195 ILE A O 1
ATOM 1480 N N . VAL A 1 196 ? -18.289 -0.792 12.832 1.00 90.69 196 VAL A N 1
ATOM 1481 C CA . VAL A 1 196 ? -19.576 -1.189 13.411 1.00 90.69 196 VAL A CA 1
ATOM 1482 C C . VAL A 1 196 ? -20.508 -1.631 12.285 1.00 90.69 196 VAL A C 1
ATOM 1484 O O . VAL A 1 196 ? -20.775 -0.853 11.370 1.00 90.69 196 VAL A O 1
ATOM 1487 N N . PRO A 1 197 ? -21.043 -2.861 12.326 1.00 82.69 197 PRO A N 1
ATOM 1488 C CA . PRO A 1 197 ? -22.007 -3.284 11.328 1.00 82.69 197 PRO A CA 1
ATOM 1489 C C . PRO A 1 197 ? -23.305 -2.485 11.482 1.00 82.69 197 PRO A C 1
ATOM 1491 O O . PRO A 1 197 ? -23.887 -2.423 12.566 1.00 82.69 197 PRO A O 1
ATOM 1494 N N . VAL A 1 198 ? -23.809 -1.934 10.376 1.00 79.12 198 VAL A N 1
ATOM 1495 C CA . VAL A 1 198 ? -25.168 -1.387 10.332 1.00 79.12 198 VAL A CA 1
ATOM 1496 C C . VAL A 1 198 ? -26.154 -2.547 10.456 1.00 79.12 198 VAL A C 1
ATOM 1498 O O . VAL A 1 198 ? -26.284 -3.375 9.553 1.00 79.12 198 VAL A O 1
ATOM 1501 N N . VAL A 1 199 ? -26.839 -2.620 11.594 1.00 72.81 199 VAL A N 1
ATOM 1502 C CA . VAL A 1 199 ? -27.886 -3.612 11.841 1.00 72.81 199 VAL A CA 1
ATOM 1503 C C . VAL A 1 199 ? -29.229 -3.010 11.437 1.00 72.81 199 VAL A C 1
ATOM 1505 O O . VAL A 1 199 ? -29.771 -2.173 12.160 1.00 72.81 199 VAL A O 1
ATOM 1508 N N . ASP A 1 200 ? -29.786 -3.447 10.303 1.00 71.69 200 ASP A N 1
ATOM 1509 C CA . ASP A 1 200 ? -31.191 -3.174 9.982 1.00 71.69 200 ASP A CA 1
ATOM 1510 C C . ASP A 1 200 ? -32.077 -3.996 10.925 1.00 71.69 200 ASP A C 1
ATOM 1512 O O . ASP A 1 200 ? -32.289 -5.190 10.731 1.00 71.69 200 ASP A O 1
ATOM 1516 N N . ARG A 1 201 ? -32.573 -3.345 11.981 1.00 66.50 201 ARG A N 1
ATOM 1517 C CA . ARG A 1 201 ? -33.443 -3.966 12.990 1.00 66.50 201 ARG A CA 1
ATOM 1518 C C . ARG A 1 201 ? -34.878 -4.191 12.503 1.00 66.50 201 ARG A C 1
ATOM 1520 O O . ARG A 1 201 ? -35.646 -4.821 13.221 1.00 66.50 201 ARG A O 1
ATOM 1527 N N . ILE A 1 202 ? -35.251 -3.663 11.336 1.00 68.31 202 ILE A N 1
ATOM 1528 C CA . ILE A 1 202 ? -36.607 -3.765 10.779 1.00 68.31 202 ILE A CA 1
ATOM 1529 C C . ILE A 1 202 ? -36.730 -5.023 9.909 1.00 68.31 202 ILE A C 1
ATOM 1531 O O . ILE A 1 202 ? -37.752 -5.701 9.968 1.00 68.31 202 ILE A O 1
ATOM 1535 N N . HIS A 1 203 ? -35.675 -5.379 9.170 1.00 64.31 203 HIS A N 1
ATOM 1536 C CA . HIS A 1 203 ? -35.626 -6.566 8.299 1.00 64.31 203 HIS A CA 1
ATOM 1537 C C . HIS A 1 203 ? -34.649 -7.641 8.796 1.00 64.31 203 HIS A C 1
ATOM 1539 O O . HIS A 1 203 ? -34.092 -8.400 8.002 1.00 64.31 203 HIS A O 1
ATOM 1545 N N . PHE A 1 204 ? -34.413 -7.699 10.109 1.00 59.91 204 PHE A N 1
ATOM 1546 C CA . PHE A 1 204 ? -33.471 -8.636 10.714 1.00 59.91 204 PHE A CA 1
ATOM 1547 C C . PHE A 1 204 ? -34.024 -10.074 10.665 1.00 59.91 204 PHE A C 1
ATOM 1549 O O . PHE A 1 204 ? -34.757 -10.505 11.555 1.00 59.91 204 PHE A O 1
ATOM 1556 N N . ASP A 1 205 ? -33.699 -10.807 9.597 1.00 66.19 205 ASP A N 1
ATOM 1557 C CA . ASP A 1 205 ? -33.975 -12.241 9.461 1.00 66.19 205 ASP A CA 1
ATOM 1558 C C . ASP A 1 205 ? -32.915 -13.016 10.265 1.00 66.19 205 ASP A C 1
ATOM 1560 O O . ASP A 1 205 ? -31.780 -13.177 9.823 1.00 66.19 205 ASP A O 1
ATOM 1564 N N . LEU A 1 206 ? -33.273 -13.445 11.482 1.00 72.12 206 LEU A N 1
ATOM 1565 C CA . LEU A 1 206 ? -32.437 -14.260 12.386 1.00 72.12 206 LEU A CA 1
ATOM 1566 C C . LEU A 1 206 ? -32.272 -15.716 11.916 1.00 72.12 206 LEU A C 1
ATOM 1568 O O . LEU A 1 206 ? -31.797 -16.555 12.674 1.00 72.12 206 LEU A O 1
ATOM 1572 N N . ASP A 1 207 ? -32.698 -16.026 10.694 1.00 75.56 207 ASP A N 1
ATOM 1573 C CA . ASP A 1 207 ? -32.564 -17.334 10.072 1.00 75.56 207 ASP A CA 1
ATOM 1574 C C . ASP A 1 207 ? -31.087 -17.653 9.778 1.00 75.56 207 ASP A C 1
ATOM 1576 O O . ASP A 1 207 ? -30.568 -17.423 8.684 1.00 75.56 207 ASP A O 1
ATOM 1580 N N . ASP A 1 208 ? -30.412 -18.183 10.796 1.00 81.88 208 ASP A N 1
ATOM 1581 C CA . ASP A 1 208 ? -29.005 -18.581 10.817 1.00 81.88 208 ASP A CA 1
ATOM 1582 C C . ASP A 1 208 ? -28.770 -20.005 10.294 1.00 81.88 208 ASP A C 1
ATOM 1584 O O . ASP A 1 208 ? -27.681 -20.565 10.453 1.00 81.88 208 ASP A O 1
ATOM 1588 N N . ARG A 1 209 ? -29.770 -20.592 9.623 1.00 89.44 209 ARG A N 1
ATOM 1589 C CA . ARG A 1 209 ? -29.603 -21.890 8.971 1.00 89.44 209 ARG A CA 1
ATOM 1590 C C . ARG A 1 209 ? -28.418 -21.846 7.993 1.00 89.44 209 ARG A C 1
ATOM 1592 O O . ARG A 1 209 ? -28.248 -20.844 7.283 1.00 89.44 209 ARG A O 1
ATOM 1599 N N . PRO A 1 210 ? -27.610 -22.920 7.910 1.00 81.06 210 PRO A N 1
ATOM 1600 C CA . PRO A 1 210 ? -26.378 -22.940 7.121 1.00 81.06 210 PRO A CA 1
ATOM 1601 C C . PRO A 1 210 ? -26.545 -22.453 5.675 1.00 81.06 210 PRO A C 1
ATOM 1603 O O . PRO A 1 210 ? -25.677 -21.759 5.151 1.00 81.06 210 PRO A O 1
ATOM 1606 N N . GLU A 1 211 ? -27.677 -22.742 5.032 1.00 87.69 211 GLU A N 1
ATOM 1607 C CA . GLU A 1 211 ? -27.959 -22.358 3.646 1.00 87.69 211 GLU A CA 1
ATOM 1608 C C . GLU A 1 211 ? -28.087 -20.836 3.474 1.00 87.69 211 GLU A C 1
ATOM 1610 O O . GLU A 1 211 ? -27.605 -20.273 2.489 1.00 87.69 211 GLU A O 1
ATOM 1615 N N . ARG A 1 212 ? -28.714 -20.155 4.441 1.00 79.75 212 ARG A N 1
ATOM 1616 C CA . ARG A 1 212 ? -28.911 -18.696 4.445 1.00 79.75 212 ARG A CA 1
ATOM 1617 C C . ARG A 1 212 ? -27.617 -17.961 4.741 1.00 79.75 212 ARG A C 1
ATOM 1619 O O . ARG A 1 212 ? -27.314 -16.984 4.057 1.00 79.75 212 ARG A O 1
ATOM 1626 N N . VAL A 1 213 ? -26.839 -18.461 5.702 1.00 77.12 213 VAL A N 1
ATOM 1627 C CA . VAL A 1 213 ? -25.508 -17.930 6.022 1.00 77.12 213 VAL A CA 1
ATOM 1628 C C . VAL A 1 213 ? -24.589 -18.071 4.812 1.00 77.12 213 VAL A C 1
ATOM 1630 O O . VAL A 1 213 ? -24.003 -17.082 4.375 1.00 77.12 213 VAL A O 1
ATOM 1633 N N . ASN A 1 214 ? -24.529 -19.257 4.201 1.00 76.44 214 ASN A N 1
ATOM 1634 C CA . ASN A 1 214 ? -23.716 -19.501 3.009 1.00 76.44 214 ASN A CA 1
ATOM 1635 C C . ASN A 1 214 ? -24.132 -18.604 1.841 1.00 76.44 214 ASN A C 1
ATOM 1637 O O . ASN A 1 214 ? -23.271 -18.041 1.163 1.00 76.44 214 ASN A O 1
ATOM 1641 N N . LYS A 1 215 ? -25.440 -18.415 1.630 1.00 79.62 215 LYS A N 1
ATOM 1642 C CA . LYS A 1 215 ? -25.969 -17.505 0.611 1.00 79.62 215 LYS A CA 1
ATOM 1643 C C . LYS A 1 215 ? -25.572 -16.051 0.879 1.00 79.62 215 LYS A C 1
ATOM 1645 O O . LYS A 1 215 ? -25.000 -15.423 -0.005 1.00 79.62 215 LYS A O 1
ATOM 1650 N N . PHE A 1 216 ? -25.806 -15.532 2.085 1.00 74.88 216 PHE A N 1
ATOM 1651 C CA . PHE A 1 216 ? -25.437 -14.160 2.456 1.00 74.88 216 PHE A CA 1
ATOM 1652 C C . PHE A 1 216 ? -23.932 -13.919 2.315 1.00 74.88 216 PHE A C 1
ATOM 1654 O O . PHE A 1 216 ? -23.513 -12.895 1.773 1.00 74.88 216 PHE A O 1
ATOM 1661 N N . VAL A 1 217 ? -23.112 -14.871 2.771 1.00 69.62 217 VAL A N 1
ATOM 1662 C CA . VAL A 1 217 ? -21.656 -14.784 2.645 1.00 69.62 217 VAL A CA 1
ATOM 1663 C C . VAL A 1 217 ? -21.249 -14.754 1.169 1.00 69.62 217 VAL A C 1
ATOM 1665 O O . VAL A 1 217 ? -20.447 -13.914 0.766 1.00 69.62 217 VAL A O 1
ATOM 1668 N N . SER A 1 218 ? -21.858 -15.608 0.347 1.00 72.94 218 SER A N 1
ATOM 1669 C CA . SER A 1 218 ? -21.612 -15.668 -1.096 1.00 72.94 218 SER A CA 1
ATOM 1670 C C . SER A 1 218 ? -22.034 -14.390 -1.826 1.00 72.94 218 SER A C 1
ATOM 1672 O O . SER A 1 218 ? -21.286 -13.893 -2.660 1.00 72.94 218 SER A O 1
ATOM 1674 N N . GLU A 1 219 ? -23.191 -13.817 -1.495 1.00 73.19 219 GLU A N 1
ATOM 1675 C CA . GLU A 1 219 ? -23.728 -12.606 -2.132 1.00 73.19 219 GLU A CA 1
ATOM 1676 C C . GLU A 1 219 ? -22.974 -11.340 -1.716 1.00 73.19 219 GLU A C 1
ATOM 1678 O O . GLU A 1 219 ? -22.658 -10.492 -2.548 1.00 73.19 219 GLU A O 1
ATOM 1683 N N . LYS A 1 220 ? -22.669 -11.198 -0.422 1.00 66.06 220 LYS A N 1
ATOM 1684 C CA . LYS A 1 220 ? -22.034 -9.990 0.116 1.00 66.06 220 LYS A CA 1
ATOM 1685 C C . LYS A 1 220 ? -20.522 -9.991 -0.071 1.00 66.06 220 LYS A C 1
ATOM 1687 O O . LYS A 1 220 ? -19.901 -8.925 -0.134 1.00 66.06 220 LYS A O 1
ATOM 1692 N N . PHE A 1 221 ? -19.918 -11.177 -0.138 1.00 63.12 221 PHE A N 1
ATOM 1693 C CA . PHE A 1 221 ? -18.469 -11.306 -0.166 1.00 63.12 221 PHE A CA 1
ATOM 1694 C C . PHE A 1 221 ? -17.897 -12.002 -1.404 1.00 63.12 221 PHE A C 1
ATOM 1696 O O . PHE A 1 221 ? -16.691 -11.861 -1.603 1.00 63.12 221 PHE A O 1
ATOM 1703 N N . GLY A 1 222 ? -18.731 -12.619 -2.255 1.00 49.81 222 GLY A N 1
ATOM 1704 C CA . GLY A 1 222 ? -18.326 -13.340 -3.466 1.00 49.81 222 GLY A CA 1
ATOM 1705 C C . GLY A 1 222 ? -17.568 -14.622 -3.123 1.00 49.81 222 GLY A C 1
ATOM 1706 O O . GLY A 1 222 ? -16.411 -14.562 -2.716 1.00 49.81 222 GLY A O 1
ATOM 1707 N N . THR A 1 223 ? -18.186 -15.794 -3.263 1.00 54.81 223 THR A N 1
ATOM 1708 C CA . THR A 1 223 ? -17.503 -17.077 -3.020 1.00 54.81 223 THR A CA 1
ATOM 1709 C C . THR A 1 223 ? -16.808 -17.597 -4.275 1.00 54.81 223 THR A C 1
ATOM 1711 O O . THR A 1 223 ? -17.330 -17.523 -5.384 1.00 54.81 223 THR A O 1
ATOM 1714 N N . SER A 1 224 ? -15.632 -18.196 -4.085 1.00 43.59 224 SER A N 1
ATOM 1715 C CA . SER A 1 224 ? -15.177 -19.295 -4.933 1.00 43.59 224 SER A CA 1
ATOM 1716 C C . SER A 1 224 ? -15.139 -20.576 -4.102 1.00 43.59 224 SER A C 1
ATOM 1718 O O . SER A 1 224 ? -14.499 -20.609 -3.056 1.00 43.59 224 SER A O 1
ATOM 1720 N N . ALA A 1 225 ? -15.834 -21.578 -4.647 1.00 41.47 225 ALA A N 1
ATOM 1721 C CA . ALA A 1 225 ? -15.715 -23.027 -4.475 1.00 41.47 225 ALA A CA 1
ATOM 1722 C C . ALA A 1 225 ? -16.081 -23.680 -3.122 1.00 41.47 225 ALA A C 1
ATOM 1724 O O . ALA A 1 225 ? -15.310 -23.711 -2.170 1.00 41.47 225 ALA A O 1
ATOM 1725 N N . GLU A 1 226 ? -17.286 -24.263 -3.126 1.00 44.78 226 GLU A N 1
ATOM 1726 C CA . GLU A 1 226 ? -17.605 -25.658 -2.769 1.00 44.78 226 GLU A CA 1
ATOM 1727 C C . GLU A 1 226 ? -16.702 -26.357 -1.736 1.00 44.78 226 GLU A C 1
ATOM 1729 O O . GLU A 1 226 ? -15.700 -26.986 -2.067 1.00 44.78 226 GLU A O 1
ATOM 1734 N N . ALA A 1 227 ? -17.153 -26.376 -0.481 1.00 36.78 227 ALA A N 1
ATOM 1735 C CA . ALA A 1 227 ? -16.806 -27.461 0.427 1.00 36.78 227 ALA A CA 1
ATOM 1736 C C . ALA A 1 227 ? -17.642 -28.693 0.041 1.00 36.78 227 ALA A C 1
ATOM 1738 O O . ALA A 1 227 ? -18.862 -28.701 0.224 1.00 36.78 227 ALA A O 1
ATOM 1739 N N . GLN A 1 228 ? -17.000 -29.721 -0.521 1.00 35.75 228 GLN A N 1
ATOM 1740 C CA . GLN A 1 228 ? -17.626 -31.031 -0.701 1.00 35.75 228 GLN A CA 1
ATOM 1741 C C . GLN A 1 228 ? -18.012 -31.626 0.668 1.00 35.75 228 GLN A C 1
ATOM 1743 O O . GLN A 1 228 ? -17.243 -31.495 1.626 1.00 35.75 228 GLN A O 1
ATOM 1748 N N . PRO A 1 229 ? -19.172 -32.296 0.790 1.00 39.88 229 PRO A N 1
ATOM 1749 C CA . PRO A 1 229 ? -19.527 -32.986 2.018 1.00 39.88 229 PRO A CA 1
ATOM 1750 C C . PRO A 1 229 ? -18.634 -34.220 2.195 1.00 39.88 229 PRO A C 1
ATOM 1752 O O . PRO A 1 229 ? -18.489 -35.026 1.279 1.00 39.88 229 PRO A O 1
ATOM 1755 N N . MET A 1 230 ? -18.053 -34.372 3.390 1.00 40.09 230 MET A N 1
ATOM 1756 C CA . MET A 1 230 ? -17.472 -35.642 3.828 1.00 40.09 230 MET A CA 1
ATOM 1757 C C . MET A 1 230 ? -18.577 -36.702 3.845 1.00 40.09 230 MET A C 1
ATOM 1759 O O . MET A 1 230 ? -19.471 -36.652 4.692 1.00 40.09 230 MET A O 1
ATOM 1763 N N . GLU A 1 231 ? -18.509 -37.662 2.924 1.00 42.97 231 GLU A N 1
ATOM 1764 C CA . GLU A 1 231 ? -19.243 -38.912 3.065 1.00 42.97 231 GLU A CA 1
ATOM 1765 C C . GLU A 1 231 ? -18.648 -39.709 4.228 1.00 42.97 231 GLU A C 1
ATOM 1767 O O . GLU A 1 231 ? -17.446 -39.965 4.306 1.00 42.97 231 GLU A O 1
ATOM 1772 N N . SER A 1 232 ? -19.521 -40.069 5.161 1.00 42.97 232 SER A N 1
ATOM 1773 C CA . SER A 1 232 ? -19.245 -41.005 6.236 1.00 42.97 232 SER A CA 1
ATOM 1774 C C . SER A 1 232 ? -19.190 -42.434 5.692 1.00 42.97 232 SER A C 1
ATOM 1776 O O . SER A 1 232 ? -20.228 -42.969 5.292 1.00 42.97 232 SER A O 1
ATOM 1778 N N . THR A 1 233 ? -18.021 -43.065 5.778 1.00 42.97 233 THR A N 1
ATOM 1779 C CA . THR A 1 233 ? -17.861 -44.523 5.918 1.00 42.97 233 THR A CA 1
ATOM 1780 C C . THR A 1 233 ? -16.765 -44.814 6.921 1.00 42.97 233 THR A C 1
ATOM 1782 O O . THR A 1 233 ? -15.669 -44.237 6.741 1.00 42.97 233 THR A O 1
#

Organism: NCBI:txid1486917

Secondary structure (DSSP, 8-state):
---PPPEEEE--EE-TTT--EE-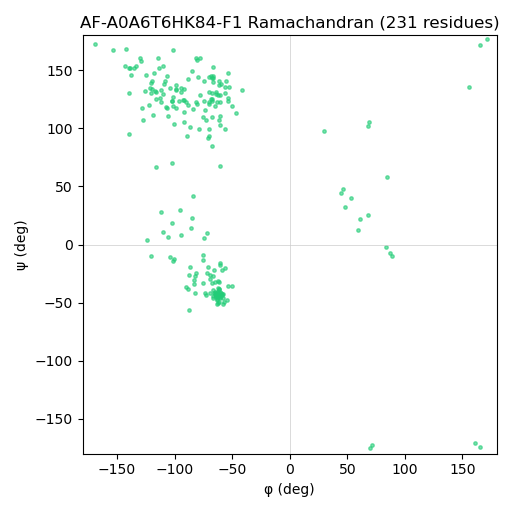HHHHHHHHH--TTT-S-SEEEEE-TT-SSEEEE------TTT-SEEEE--TTS--TT---TT-EEEEE---HHHHHHHHHHHHHHHHHHTTT--EEEEEEEEETTTTTSTT-S--STTHHHHHHHHHSTTS-EEEEEESSEEEEPPEES-SS----S-EEEESS-EEEEEEEPP---SSS------HHHHHHHHHHHH------------

Foldseek 3Di:
DDPPFDKDKAQWDADPVPRDTDWLVVVQVVQQPDPPQHHFQWKFKAAVPRQFTQTDGPDPPPNVPRIDIDTDDPVPPDPPRDSVVMDIDTHHDALVSQLVQLLVLLQLVLVVCVPWDWAAKEKEFACCCDDDPNHRHVDHVSNVVSNCVSVVPHHYYYDHDNWDWDARDGPPGNDNDDDDPTDTDHRDMDMDIHTDDDDPPPPDDPPPPVVVVVVCCCVVPNDDDDDDDDDDD

pLDDT: mean 78.83, std 15.08, range [35.75, 97.12]